Protein AF-A0A962VSL1-F1 (afdb_monomer_lite)

Secondary structure (DSSP, 8-state):
-----------------PPP--PPEEEEEE-STT--EEEE-TTGGGSEEEEEEE-SSS---BTTTEEEETTEEEE-TT-EEEEEEE----------------SSS--------------------TT---HHHHHHHHHHHHHHHHTSTTEEEEEEEEEEEEEE-SSEEEEEEEEEEEETTEEEEEEEEEEEETTS-EEEEEE-

Structure (mmCIF, N/CA/C/O backbone):
data_AF-A0A962VSL1-F1
#
_entry.id   AF-A0A962VSL1-F1
#
loop_
_atom_site.group_PDB
_atom_site.id
_atom_site.type_symbol
_atom_site.label_atom_id
_atom_site.label_alt_id
_atom_site.label_comp_id
_atom_site.label_asym_id
_atom_site.label_entity_id
_atom_site.label_seq_id
_atom_site.pdbx_PDB_ins_code
_atom_site.Cartn_x
_atom_site.Cartn_y
_atom_site.Cartn_z
_atom_site.occupancy
_atom_site.B_iso_or_equiv
_atom_site.auth_seq_id
_atom_site.auth_comp_id
_atom_site.auth_asym_id
_atom_site.auth_atom_id
_atom_site.pdbx_PDB_model_num
ATOM 1 N N . MET A 1 1 ? -6.284 -10.755 -87.380 1.00 44.75 1 MET A N 1
ATOM 2 C CA . MET A 1 1 ? -5.198 -9.835 -86.965 1.00 44.75 1 MET A CA 1
ATOM 3 C C . MET A 1 1 ? -5.729 -8.406 -86.901 1.00 44.75 1 MET A C 1
ATOM 5 O O . MET A 1 1 ? -6.100 -7.893 -87.948 1.00 44.75 1 MET A O 1
ATOM 9 N N . LYS A 1 2 ? -5.783 -7.796 -85.703 1.00 39.69 2 LYS A N 1
ATOM 10 C CA . LYS A 1 2 ? -5.487 -6.374 -85.395 1.00 39.69 2 LYS A CA 1
ATOM 11 C C . LYS A 1 2 ? -5.785 -6.108 -83.908 1.00 39.69 2 LYS A C 1
ATOM 13 O O . LYS A 1 2 ? -6.915 -6.221 -83.457 1.00 39.69 2 LYS A O 1
ATOM 18 N N . THR A 1 3 ? -4.720 -5.839 -83.167 1.00 47.50 3 THR A N 1
ATOM 19 C CA . THR A 1 3 ? -4.644 -5.452 -81.752 1.00 47.50 3 THR A CA 1
ATOM 20 C C . THR A 1 3 ? -5.024 -3.977 -81.557 1.00 47.50 3 THR A C 1
ATOM 22 O O . THR A 1 3 ? -4.814 -3.199 -82.489 1.00 47.50 3 THR A O 1
ATOM 25 N N . LYS A 1 4 ? -5.490 -3.577 -80.352 1.00 40.12 4 LYS A N 1
ATOM 26 C CA . LYS A 1 4 ? -4.884 -2.505 -79.514 1.00 40.12 4 LYS A CA 1
ATOM 27 C C . LYS A 1 4 ? -5.735 -2.052 -78.303 1.00 40.12 4 LYS A C 1
ATOM 29 O O . LYS A 1 4 ? -6.878 -1.644 -78.447 1.00 40.12 4 LYS A O 1
ATOM 34 N N . SER A 1 5 ? -5.031 -2.022 -77.169 1.00 41.59 5 SER A N 1
ATOM 35 C CA . SER A 1 5 ? -5.060 -1.038 -76.073 1.00 41.59 5 SER A CA 1
ATOM 36 C C . SER A 1 5 ? -6.127 -1.101 -74.971 1.00 41.59 5 SER A C 1
ATOM 38 O O . SER A 1 5 ? -7.240 -0.604 -75.081 1.00 41.59 5 SER A O 1
ATOM 40 N N . ILE A 1 6 ? -5.639 -1.627 -73.846 1.00 55.50 6 ILE A N 1
ATOM 41 C CA . ILE A 1 6 ? -6.061 -1.466 -72.452 1.00 55.50 6 ILE A CA 1
ATOM 42 C C . ILE A 1 6 ? -5.945 0.011 -72.039 1.00 55.50 6 ILE A C 1
ATOM 44 O O . ILE A 1 6 ? -4.894 0.606 -72.265 1.00 55.50 6 ILE A O 1
ATOM 48 N N . LEU A 1 7 ? -6.942 0.560 -71.339 1.00 44.53 7 LEU A N 1
ATOM 49 C CA . LEU A 1 7 ? -6.703 1.570 -70.302 1.00 44.53 7 LEU A CA 1
ATOM 50 C C . LEU A 1 7 ? -7.533 1.225 -69.068 1.00 44.53 7 LEU A C 1
ATOM 52 O O . LEU A 1 7 ? -8.755 1.347 -69.036 1.00 44.53 7 LEU A O 1
ATOM 56 N N . ALA A 1 8 ? -6.806 0.736 -68.072 1.00 54.47 8 ALA A N 1
ATOM 57 C CA . ALA A 1 8 ? -7.254 0.532 -66.717 1.00 54.47 8 ALA A CA 1
ATOM 58 C C . ALA A 1 8 ? -7.437 1.887 -66.027 1.00 54.47 8 ALA A C 1
ATOM 60 O O . ALA A 1 8 ? -6.530 2.709 -66.043 1.00 54.47 8 ALA A O 1
ATOM 61 N N . PHE A 1 9 ? -8.557 2.062 -65.337 1.00 52.31 9 PHE A N 1
ATOM 62 C CA . PHE A 1 9 ? -8.582 2.826 -64.095 1.00 52.31 9 PHE A CA 1
ATOM 63 C C . PHE A 1 9 ? -9.384 2.003 -63.098 1.00 52.31 9 PHE A C 1
ATOM 65 O O . PHE A 1 9 ? -10.542 2.280 -62.797 1.00 52.31 9 PHE A O 1
ATOM 72 N N . SER A 1 10 ? -8.758 0.925 -62.618 1.00 49.91 10 SER A N 1
ATOM 73 C CA . SER A 1 10 ? -9.125 0.359 -61.329 1.00 49.91 10 SER A CA 1
ATOM 74 C C . SER A 1 10 ? -8.969 1.490 -60.320 1.00 49.91 10 SER A C 1
ATOM 76 O O . SER A 1 10 ? -7.846 1.832 -59.940 1.00 49.91 10 SER A O 1
ATOM 78 N N . ALA A 1 11 ? -10.081 2.122 -59.953 1.00 57.53 11 ALA A N 1
ATOM 79 C CA . ALA A 1 11 ? -10.142 2.991 -58.798 1.00 57.53 11 ALA A CA 1
ATOM 80 C C . ALA A 1 11 ? -9.821 2.102 -57.597 1.00 57.53 11 ALA A C 1
ATOM 82 O O . ALA A 1 11 ? -10.688 1.434 -57.038 1.00 57.53 11 ALA A O 1
ATOM 83 N N . LEU A 1 12 ? -8.533 2.012 -57.267 1.00 54.75 12 LEU A N 1
ATOM 84 C CA . LEU A 1 12 ? -8.071 1.445 -56.020 1.00 54.75 12 LEU A CA 1
ATOM 85 C C . LEU A 1 12 ? -8.508 2.454 -54.963 1.00 54.75 12 LEU A C 1
ATOM 87 O O . LEU A 1 12 ? -7.780 3.386 -54.632 1.00 54.75 12 LEU A O 1
ATOM 91 N N . SER A 1 13 ? -9.765 2.340 -54.537 1.00 57.28 13 SER A N 1
ATOM 92 C CA . SER A 1 13 ? -10.293 3.065 -53.398 1.00 57.28 13 SER A CA 1
ATOM 93 C C . SER A 1 13 ? -9.407 2.693 -52.217 1.00 57.28 13 SER A C 1
ATOM 95 O O . SER A 1 13 ? -9.567 1.624 -51.631 1.00 57.28 13 SER A O 1
ATOM 97 N N . LEU A 1 14 ? -8.424 3.542 -51.900 1.00 55.53 14 LEU A N 1
ATOM 98 C CA . LEU A 1 14 ? -7.752 3.480 -50.615 1.00 55.53 14 LEU A CA 1
ATOM 99 C C . LEU A 1 14 ? -8.833 3.771 -49.584 1.00 55.53 14 LEU A C 1
ATOM 101 O O . LEU A 1 14 ? -9.202 4.919 -49.347 1.00 55.53 14 LEU A O 1
ATOM 105 N N . VAL A 1 15 ? -9.387 2.708 -49.014 1.00 53.75 15 VAL A N 1
ATOM 106 C CA . VAL A 1 15 ? -10.180 2.809 -47.804 1.00 53.75 15 VAL A CA 1
ATOM 107 C C . VAL A 1 15 ? -9.204 3.307 -46.745 1.00 53.75 15 VAL A C 1
ATOM 109 O O . VAL A 1 15 ? -8.368 2.546 -46.259 1.00 53.75 15 VAL A O 1
ATOM 112 N N . LEU A 1 16 ? -9.259 4.601 -46.421 1.00 56.53 16 LEU A N 1
ATOM 113 C CA . LEU A 1 16 ? -8.657 5.117 -45.198 1.00 56.53 16 LEU A CA 1
ATOM 114 C C . LEU A 1 16 ? -9.474 4.549 -44.037 1.00 56.53 16 LEU A C 1
ATOM 116 O O . LEU A 1 16 ? -10.375 5.198 -43.512 1.00 56.53 16 LEU A O 1
ATOM 120 N N . THR A 1 17 ? -9.193 3.305 -43.654 1.00 49.66 17 THR A N 1
ATOM 121 C CA . THR A 1 17 ? -9.617 2.797 -42.356 1.00 49.66 17 THR A CA 1
ATOM 122 C C . THR A 1 17 ? -8.803 3.561 -41.323 1.00 49.66 17 THR A C 1
ATOM 124 O O . THR A 1 17 ? -7.639 3.240 -41.075 1.00 49.66 17 THR A O 1
ATOM 127 N N . SER A 1 18 ? -9.382 4.622 -40.768 1.00 48.62 18 SER A N 1
ATOM 128 C CA . SER A 1 18 ? -8.863 5.228 -39.551 1.00 48.62 18 SER A CA 1
ATOM 129 C C . SER A 1 18 ? -8.729 4.121 -38.498 1.00 48.62 18 SER A C 1
ATOM 131 O O . SER A 1 18 ? -9.671 3.341 -38.315 1.00 48.62 18 SER A O 1
ATOM 133 N N . PRO A 1 19 ? -7.572 3.987 -37.822 1.00 50.53 19 PRO A N 1
ATOM 134 C CA . PRO A 1 19 ? -7.495 3.088 -36.685 1.00 50.53 19 PRO A CA 1
ATOM 135 C C . PRO A 1 19 ? -8.519 3.566 -35.648 1.00 50.53 19 PRO A C 1
ATOM 137 O O . PRO A 1 19 ? -8.659 4.781 -35.457 1.00 50.53 19 PRO A O 1
ATOM 140 N N . PRO A 1 20 ? -9.255 2.660 -34.981 1.00 52.25 20 PRO A N 1
ATOM 141 C CA . PRO A 1 20 ? -10.066 3.069 -33.852 1.00 52.25 20 PRO A CA 1
ATOM 142 C C . PRO A 1 20 ? -9.131 3.732 -32.843 1.00 52.25 20 PRO A C 1
ATOM 144 O O . PRO A 1 20 ? -8.185 3.112 -32.355 1.00 52.25 20 PRO A O 1
ATOM 147 N N . VAL A 1 21 ? -9.373 5.008 -32.548 1.00 51.28 21 VAL A N 1
ATOM 148 C CA . VAL A 1 21 ? -8.773 5.647 -31.381 1.00 51.28 21 VAL A CA 1
ATOM 149 C C . VAL A 1 2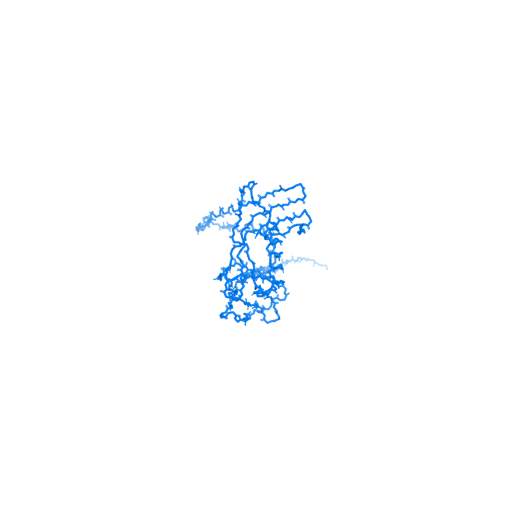1 ? -9.403 4.948 -30.186 1.00 51.28 21 VAL A C 1
ATOM 151 O O . VAL A 1 21 ? -10.528 5.256 -29.793 1.00 51.28 21 VAL A O 1
ATOM 154 N N . VAL A 1 22 ? -8.718 3.936 -29.654 1.00 52.34 22 VAL A N 1
ATOM 155 C CA . VAL A 1 22 ? -9.106 3.299 -28.397 1.00 52.34 22 VAL A CA 1
ATOM 156 C C . VAL A 1 22 ? -8.800 4.318 -27.308 1.00 52.34 22 VAL A C 1
ATOM 158 O O . VAL A 1 22 ? -7.698 4.379 -26.771 1.00 52.34 22 VAL A O 1
ATOM 161 N N . ALA A 1 23 ? -9.758 5.202 -27.045 1.00 57.12 23 ALA A N 1
ATOM 162 C CA . ALA A 1 23 ? -9.680 6.107 -25.915 1.00 57.12 23 ALA A CA 1
ATOM 163 C C . ALA A 1 23 ? -9.637 5.255 -24.640 1.00 57.12 23 ALA A C 1
ATOM 165 O O . ALA A 1 23 ? -10.541 4.447 -24.408 1.00 57.12 23 ALA A O 1
ATOM 166 N N . ALA A 1 24 ? -8.589 5.418 -23.829 1.00 61.03 24 ALA A N 1
ATOM 167 C CA . ALA A 1 24 ? -8.532 4.813 -22.505 1.00 61.03 24 ALA A CA 1
ATOM 168 C C . ALA A 1 24 ? -9.795 5.217 -21.727 1.00 61.03 24 ALA A C 1
ATOM 170 O O . ALA A 1 24 ? -10.125 6.402 -21.614 1.00 61.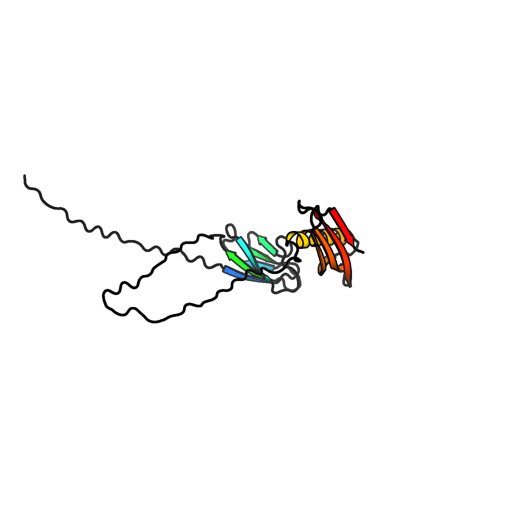03 24 ALA A O 1
ATOM 171 N N . ARG A 1 25 ? -10.551 4.227 -21.245 1.00 77.81 25 ARG A N 1
ATOM 172 C CA . ARG A 1 25 ? -11.831 4.458 -20.567 1.00 77.81 25 ARG A CA 1
ATOM 173 C C . ARG A 1 25 ? -11.574 4.619 -19.077 1.00 77.81 25 ARG A C 1
ATOM 175 O O . ARG A 1 25 ? -11.059 3.704 -18.445 1.00 77.81 25 ARG A O 1
ATOM 182 N N . THR A 1 26 ? -11.973 5.751 -18.505 1.00 85.19 26 THR A N 1
ATOM 183 C CA . THR A 1 26 ? -11.915 5.968 -17.052 1.00 85.19 26 THR A CA 1
ATOM 184 C C . THR A 1 26 ? -13.270 5.667 -16.413 1.00 85.19 26 THR A C 1
ATOM 186 O O . THR A 1 26 ? -14.303 6.102 -16.917 1.00 85.19 26 THR A O 1
ATOM 189 N N . VAL A 1 27 ? -13.273 4.933 -15.300 1.00 89.38 27 VAL A N 1
ATOM 190 C CA . VAL A 1 27 ? -14.461 4.568 -14.517 1.00 89.38 27 VAL A CA 1
ATOM 191 C C . VAL A 1 27 ? -14.224 4.913 -13.053 1.00 89.38 27 VAL A C 1
ATOM 193 O O . VAL A 1 27 ? -13.266 4.438 -12.452 1.00 89.38 27 VAL A O 1
ATOM 196 N N . THR A 1 28 ? -15.113 5.699 -12.454 1.00 91.56 28 THR A N 1
ATOM 197 C CA . THR A 1 28 ? -15.095 5.957 -11.009 1.00 91.56 28 THR A CA 1
ATOM 198 C C . THR A 1 28 ? -15.866 4.863 -10.284 1.00 91.56 28 THR A C 1
ATOM 200 O O . THR A 1 28 ? -17.010 4.583 -10.637 1.00 91.56 28 THR A O 1
ATOM 203 N N . CYS A 1 29 ? -15.250 4.244 -9.276 1.00 93.38 29 CYS A N 1
ATOM 204 C CA . CYS A 1 29 ? -15.900 3.225 -8.460 1.00 93.38 29 CYS A CA 1
ATOM 205 C C . CYS A 1 29 ? -15.627 3.426 -6.972 1.00 93.38 29 CYS A C 1
ATOM 207 O O . CYS A 1 29 ? -14.493 3.682 -6.557 1.00 93.38 29 CYS A O 1
ATOM 209 N N . GLU A 1 30 ? -16.682 3.302 -6.164 1.00 91.69 30 GLU A N 1
ATOM 210 C CA . GLU A 1 30 ? -16.663 3.712 -4.763 1.00 91.69 30 GLU A CA 1
ATOM 211 C C . GLU A 1 30 ? -17.296 2.677 -3.830 1.00 91.69 30 GLU A C 1
ATOM 213 O O . GLU A 1 30 ? -18.429 2.242 -4.032 1.00 91.69 30 GLU A O 1
ATOM 218 N N . SER A 1 31 ? -16.564 2.313 -2.775 1.00 89.94 31 SER A N 1
ATOM 219 C CA . SER A 1 31 ? -17.082 1.585 -1.616 1.00 89.94 31 SER A CA 1
ATOM 220 C C . SER A 1 31 ? -17.602 2.598 -0.592 1.00 89.94 31 SER A C 1
ATOM 222 O O . SER A 1 31 ? -16.832 3.310 0.067 1.00 89.94 31 SER A O 1
ATOM 224 N N . ILE A 1 32 ? -18.929 2.692 -0.480 1.00 78.69 32 ILE A N 1
ATOM 225 C CA . ILE A 1 32 ? -19.632 3.546 0.487 1.00 78.69 32 ILE A CA 1
ATOM 226 C C . ILE A 1 32 ? -19.923 2.711 1.739 1.00 78.69 32 ILE A C 1
ATOM 228 O O . ILE A 1 32 ? -20.241 1.532 1.643 1.00 78.69 32 ILE A O 1
ATOM 232 N N . GLY A 1 33 ? -19.745 3.282 2.935 1.00 72.44 33 GLY A N 1
ATOM 233 C CA . GLY A 1 33 ? -20.021 2.570 4.194 1.00 72.44 33 GLY A CA 1
ATOM 234 C C . GLY A 1 33 ? -19.117 1.359 4.484 1.00 72.44 33 GLY A C 1
ATOM 235 O O . GLY A 1 33 ? -19.416 0.589 5.389 1.00 72.44 33 GLY A O 1
ATOM 236 N N . ASN A 1 34 ? -17.997 1.205 3.761 1.00 75.88 34 ASN A N 1
ATOM 237 C CA . ASN A 1 34 ? -17.157 -0.005 3.719 1.00 75.88 34 ASN A CA 1
ATOM 238 C C . ASN A 1 34 ? -17.841 -1.242 3.122 1.00 75.88 34 ASN A C 1
ATOM 240 O O . ASN A 1 34 ? -17.349 -2.353 3.313 1.00 75.88 34 ASN A O 1
ATOM 244 N N . GLU A 1 35 ? -18.942 -1.068 2.397 1.00 74.88 35 GLU A N 1
ATOM 245 C CA . GLU A 1 35 ? -19.606 -2.164 1.707 1.00 74.88 35 GLU A CA 1
ATOM 246 C C . GLU A 1 35 ? -18.937 -2.439 0.356 1.00 74.88 35 GLU A C 1
ATOM 248 O O . GLU A 1 35 ? -18.446 -1.521 -0.318 1.00 74.88 35 GLU A O 1
ATOM 253 N N . ARG A 1 36 ? -18.893 -3.714 -0.042 1.00 85.81 36 ARG A N 1
ATOM 254 C CA . ARG A 1 36 ? -18.385 -4.102 -1.356 1.00 85.81 36 ARG A CA 1
ATOM 255 C C . ARG A 1 36 ? -19.347 -3.608 -2.432 1.00 85.81 36 ARG A C 1
ATOM 257 O O . ARG A 1 36 ? -20.507 -4.004 -2.456 1.00 85.81 36 ARG A O 1
ATOM 264 N N . ASN A 1 37 ? -18.824 -2.834 -3.372 1.00 91.12 37 ASN A N 1
ATOM 265 C CA . ASN A 1 37 ? -19.549 -2.351 -4.539 1.00 91.12 37 ASN A CA 1
ATOM 266 C C . ASN A 1 37 ? -18.917 -2.904 -5.825 1.00 91.12 37 ASN A C 1
ATOM 268 O O . ASN A 1 37 ? -17.722 -3.206 -5.857 1.00 91.12 37 ASN A O 1
ATOM 272 N N . VAL A 1 38 ? -19.713 -3.055 -6.883 1.00 92.06 38 VAL A N 1
ATOM 273 C CA . VAL A 1 38 ? -19.253 -3.533 -8.193 1.00 92.06 38 VAL A CA 1
ATOM 274 C C . VAL A 1 38 ? -19.724 -2.571 -9.273 1.00 92.06 38 VAL A C 1
ATOM 276 O O . VAL A 1 38 ? -20.914 -2.480 -9.562 1.00 92.06 38 VAL A O 1
ATOM 279 N N . CYS A 1 39 ? -18.775 -1.889 -9.905 1.00 91.94 39 CYS A N 1
ATOM 280 C CA . CYS A 1 39 ? -19.028 -1.030 -11.047 1.00 91.94 39 CYS A CA 1
ATOM 281 C C . CYS A 1 39 ? -18.944 -1.858 -12.319 1.00 91.94 39 CYS A C 1
ATOM 283 O O . CYS A 1 39 ? -17.894 -2.412 -12.663 1.00 91.94 39 CYS A O 1
ATOM 285 N N . ARG A 1 40 ? -20.086 -1.972 -12.997 1.00 87.81 40 ARG A N 1
ATOM 286 C CA . ARG A 1 40 ? -20.215 -2.800 -14.187 1.00 87.81 40 ARG A CA 1
ATOM 287 C C . ARG A 1 40 ? -19.418 -2.188 -15.332 1.00 87.81 40 ARG A C 1
ATOM 289 O O . ARG A 1 40 ? -19.613 -1.027 -15.680 1.00 87.81 40 ARG A O 1
ATOM 296 N N . VAL A 1 41 ? -18.525 -2.985 -15.903 1.00 84.19 41 VAL A N 1
ATOM 297 C CA . VAL A 1 41 ? -17.710 -2.599 -17.052 1.00 84.19 41 VAL A CA 1
ATOM 298 C C . VAL A 1 41 ? -17.655 -3.787 -17.995 1.00 84.19 41 VAL A C 1
ATOM 300 O O . VAL A 1 41 ? -17.162 -4.858 -17.636 1.00 84.19 41 VAL A O 1
ATOM 303 N N . ASP A 1 42 ? -18.173 -3.593 -19.199 1.00 79.12 42 ASP A N 1
ATOM 304 C CA . ASP A 1 42 ? -18.182 -4.633 -20.216 1.00 79.12 42 ASP A CA 1
ATOM 305 C C . ASP A 1 42 ? -16.791 -4.780 -20.853 1.00 79.12 42 ASP A C 1
ATOM 307 O O . ASP A 1 42 ? -16.022 -3.822 -20.953 1.00 79.12 42 ASP A O 1
ATOM 311 N N . HIS A 1 43 ? -16.473 -5.993 -21.309 1.00 72.56 43 HIS A N 1
ATOM 312 C CA . HIS A 1 43 ? -15.245 -6.310 -22.054 1.00 72.56 43 HIS A CA 1
ATOM 313 C C . HIS A 1 43 ? -13.916 -6.130 -21.288 1.00 72.56 43 HIS A C 1
ATOM 315 O O . HIS A 1 43 ? -12.885 -5.875 -21.901 1.00 72.56 43 HIS A O 1
ATOM 321 N N . LEU A 1 44 ? -13.889 -6.313 -19.963 1.00 75.44 44 LEU A N 1
ATOM 322 C CA . LEU A 1 44 ? -12.645 -6.222 -19.175 1.00 75.44 44 LEU A CA 1
ATOM 323 C C . LEU A 1 44 ? -11.684 -7.416 -19.292 1.00 75.44 44 LEU A C 1
ATOM 325 O O . LEU A 1 44 ? -10.563 -7.322 -18.809 1.00 75.44 44 LEU A O 1
ATOM 329 N N . ARG A 1 45 ? -12.094 -8.543 -19.891 1.00 65.69 45 ARG A N 1
ATOM 330 C CA . ARG A 1 45 ? -11.284 -9.781 -19.903 1.00 65.69 45 ARG A CA 1
ATOM 331 C C . ARG A 1 45 ? -9.892 -9.609 -20.511 1.00 65.69 45 ARG A C 1
ATOM 333 O O . ARG A 1 45 ? -8.970 -10.266 -20.039 1.00 65.69 45 ARG A O 1
ATOM 340 N N . ASP A 1 46 ? -9.769 -8.732 -21.500 1.00 71.88 46 ASP A N 1
ATOM 341 C CA . ASP A 1 46 ? -8.542 -8.546 -22.281 1.00 71.88 46 ASP A CA 1
ATOM 342 C C . ASP A 1 46 ? -7.891 -7.174 -22.037 1.00 71.88 46 ASP A C 1
ATOM 344 O O . ASP A 1 46 ? -6.864 -6.859 -22.631 1.00 71.88 46 ASP A O 1
ATOM 348 N N . GLN A 1 47 ? -8.475 -6.357 -21.154 1.00 77.44 47 GLN A N 1
ATOM 349 C CA . GLN A 1 47 ? -8.028 -4.992 -20.883 1.00 77.44 47 GLN A CA 1
ATOM 350 C C . GLN A 1 47 ? -7.336 -4.913 -19.526 1.00 77.44 47 GLN A C 1
ATOM 352 O O . GLN A 1 47 ? -7.770 -5.524 -18.546 1.00 77.44 47 GLN A O 1
ATOM 357 N N . LYS A 1 48 ? -6.275 -4.109 -19.441 1.00 82.25 48 LYS A N 1
ATOM 358 C CA . LYS A 1 48 ? -5.646 -3.809 -18.159 1.00 82.25 48 LYS A CA 1
ATOM 359 C C . LYS A 1 48 ? -6.420 -2.709 -17.459 1.00 82.25 48 LYS A C 1
ATOM 361 O O . LYS A 1 48 ? -6.794 -1.706 -18.063 1.00 82.25 48 LYS A O 1
ATOM 366 N N . VAL A 1 49 ? -6.637 -2.910 -16.165 1.00 88.56 49 VAL A N 1
ATOM 367 C CA . VAL A 1 49 ? -7.263 -1.927 -15.285 1.00 88.56 49 VAL A CA 1
ATOM 368 C C . VAL A 1 49 ? -6.230 -1.487 -14.269 1.00 88.56 49 VAL A C 1
ATOM 370 O O . VAL A 1 49 ? -5.620 -2.320 -13.604 1.00 88.56 49 VAL A O 1
ATOM 373 N N . ARG A 1 50 ? -6.040 -0.179 -14.130 1.00 88.94 50 ARG A N 1
ATOM 374 C CA . ARG A 1 50 ? -5.168 0.396 -13.104 1.00 88.94 50 ARG A CA 1
ATOM 375 C C . ARG A 1 50 ? -5.856 1.542 -12.394 1.00 88.94 50 ARG A C 1
ATOM 377 O O . ARG A 1 50 ? -6.694 2.232 -12.967 1.00 88.94 50 ARG A 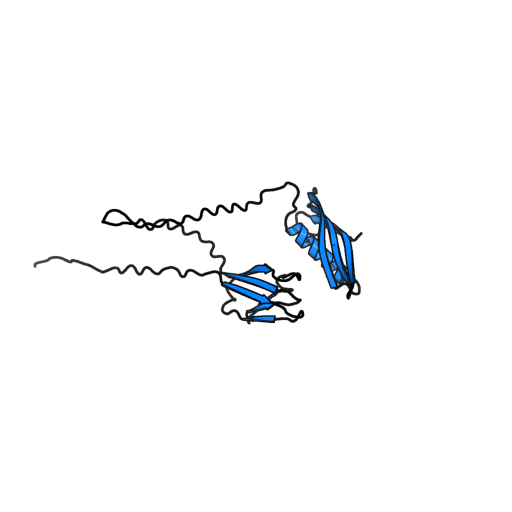O 1
ATOM 384 N N . VAL A 1 51 ? -5.477 1.772 -11.144 1.00 89.81 51 VAL A N 1
ATOM 385 C CA . VAL A 1 51 ? -5.910 2.968 -10.420 1.00 89.81 51 VAL A CA 1
ATOM 386 C C . VAL A 1 51 ? -5.259 4.182 -11.078 1.00 89.81 51 VAL A C 1
ATOM 388 O O . VAL A 1 51 ? -4.036 4.278 -11.139 1.00 89.81 51 VAL A O 1
ATOM 391 N N . ARG A 1 52 ? -6.084 5.099 -11.581 1.00 88.94 52 ARG A N 1
ATOM 392 C CA . ARG A 1 52 ? -5.661 6.395 -12.120 1.00 88.94 52 ARG A CA 1
ATOM 393 C C . ARG A 1 52 ? -5.545 7.431 -11.012 1.00 88.94 52 ARG A C 1
ATOM 395 O O . ARG A 1 52 ? -4.566 8.165 -10.951 1.00 88.94 52 ARG A O 1
ATOM 402 N N . ARG A 1 53 ? -6.550 7.488 -10.135 1.00 86.38 53 ARG A N 1
ATOM 403 C CA . ARG A 1 53 ? -6.608 8.444 -9.026 1.00 86.38 53 ARG A CA 1
ATOM 404 C C . ARG A 1 53 ? -7.371 7.854 -7.852 1.00 86.38 53 ARG A C 1
ATOM 406 O O . ARG A 1 53 ? -8.504 7.422 -8.010 1.00 86.38 53 ARG A O 1
ATOM 413 N N . THR A 1 54 ? -6.791 7.900 -6.661 1.00 90.38 54 THR A N 1
ATOM 414 C CA . THR A 1 54 ? -7.502 7.542 -5.428 1.00 90.38 54 THR A CA 1
ATOM 415 C C . THR A 1 54 ? -8.327 8.736 -4.935 1.00 90.38 54 THR A C 1
ATOM 417 O O . THR A 1 54 ? -7.827 9.857 -4.875 1.00 90.38 54 THR A O 1
ATOM 420 N N . LEU A 1 55 ? -9.591 8.491 -4.588 1.00 88.25 55 LEU A N 1
ATOM 421 C CA . LEU A 1 55 ? -10.564 9.467 -4.075 1.00 88.25 55 LEU A CA 1
ATOM 422 C C . LEU A 1 55 ? -10.868 9.269 -2.576 1.00 88.25 55 LEU A C 1
ATOM 424 O O . LEU A 1 55 ? -11.460 10.133 -1.931 1.00 88.25 55 LEU A O 1
ATOM 428 N N . SER A 1 56 ? -10.485 8.127 -1.997 1.00 85.50 56 SER A N 1
ATOM 429 C CA . SER A 1 56 ? -10.616 7.830 -0.566 1.00 85.50 56 SER A CA 1
ATOM 430 C C . SER A 1 56 ? -9.307 7.999 0.202 1.00 85.50 56 SER A C 1
ATOM 432 O O . SER A 1 56 ? -8.224 7.782 -0.326 1.00 85.50 56 SER A O 1
ATOM 434 N N . HIS A 1 57 ? -9.421 8.257 1.506 1.00 78.94 57 HIS A N 1
ATOM 435 C CA . HIS A 1 57 ? -8.306 8.085 2.445 1.00 78.94 57 HIS A CA 1
ATOM 436 C C . HIS A 1 57 ? -7.953 6.601 2.651 1.00 78.94 57 HIS A C 1
ATOM 438 O O . HIS A 1 57 ? -6.809 6.265 2.943 1.00 78.94 57 HIS A O 1
ATOM 444 N N . SER A 1 58 ? -8.929 5.698 2.494 1.00 80.62 58 SER A N 1
ATOM 445 C CA . SER A 1 58 ? -8.684 4.254 2.520 1.00 80.62 58 SER A CA 1
ATOM 446 C C . SER A 1 58 ? -7.895 3.820 1.279 1.00 80.62 58 SER A C 1
ATOM 448 O O . SER A 1 58 ? -8.220 4.261 0.173 1.00 80.62 58 SER A O 1
ATOM 450 N N . PRO A 1 59 ? -6.897 2.932 1.422 1.00 81.62 59 PRO A N 1
ATOM 451 C CA . PRO A 1 59 ? -6.047 2.525 0.312 1.00 81.62 59 PRO A CA 1
ATOM 452 C C . PRO A 1 59 ? -6.797 1.623 -0.673 1.00 81.62 59 PRO A C 1
ATOM 454 O O . PRO A 1 59 ? -7.520 0.707 -0.273 1.00 81.62 59 PRO A O 1
ATOM 457 N N . CYS A 1 60 ? -6.557 1.834 -1.966 1.00 89.38 60 CYS A N 1
ATOM 458 C CA . CYS A 1 60 ? -7.039 0.989 -3.056 1.00 89.38 60 CYS A CA 1
ATOM 459 C C . CYS A 1 60 ? -5.935 0.017 -3.498 1.00 89.38 60 CYS A C 1
ATOM 461 O O . CYS A 1 60 ? -5.080 0.343 -4.314 1.00 89.38 60 CYS A O 1
ATOM 463 N N . ILE A 1 61 ? -5.961 -1.197 -2.948 1.00 89.75 61 ILE A N 1
ATOM 464 C CA . ILE A 1 61 ? -4.986 -2.261 -3.182 1.00 89.75 61 ILE A CA 1
ATOM 465 C C . ILE A 1 61 ? -5.649 -3.368 -4.000 1.00 89.75 61 ILE A C 1
ATOM 467 O O . ILE A 1 61 ? -6.653 -3.942 -3.566 1.00 89.75 61 ILE A O 1
ATOM 471 N N . GLU A 1 62 ? -5.050 -3.693 -5.142 1.00 90.19 62 GLU A N 1
ATOM 472 C CA . GLU A 1 62 ? -5.531 -4.744 -6.037 1.00 90.19 62 GLU A CA 1
ATOM 473 C C . GLU A 1 62 ? -5.567 -6.107 -5.327 1.00 90.19 62 GLU A C 1
ATOM 475 O O . GLU A 1 62 ? -4.708 -6.429 -4.500 1.00 90.19 62 GLU A O 1
ATOM 480 N N . GLY A 1 63 ? -6.616 -6.888 -5.585 1.00 87.62 63 GLY A N 1
ATOM 481 C CA . GLY A 1 63 ? -6.892 -8.161 -4.918 1.00 87.62 63 GLY A CA 1
ATOM 482 C C . GLY A 1 63 ? -7.330 -8.019 -3.456 1.00 87.62 63 GLY A C 1
ATOM 483 O O . GLY A 1 63 ? -7.683 -9.012 -2.820 1.00 87.62 63 GLY A O 1
ATOM 484 N N . ARG A 1 64 ? -7.335 -6.799 -2.901 1.00 84.94 64 ARG A N 1
ATOM 485 C CA . ARG A 1 64 ? -7.779 -6.527 -1.532 1.00 84.94 64 ARG A CA 1
ATOM 486 C C . ARG A 1 64 ? -8.974 -5.586 -1.493 1.00 84.94 64 ARG A C 1
ATOM 488 O O . ARG A 1 64 ? -10.089 -6.033 -1.241 1.00 84.94 64 ARG A O 1
ATOM 495 N N . SER A 1 65 ? -8.754 -4.296 -1.652 1.00 88.94 65 SER A N 1
ATOM 496 C CA . SER A 1 65 ? -9.824 -3.299 -1.597 1.00 88.94 65 SER A CA 1
ATOM 497 C C . SER A 1 65 ? -10.347 -2.932 -2.980 1.00 88.94 65 SER A C 1
ATOM 499 O O . SER A 1 65 ? -11.332 -2.212 -3.071 1.00 88.94 65 SER A O 1
ATOM 501 N N . TRP A 1 66 ? -9.753 -3.466 -4.046 1.00 96.12 66 TRP A N 1
ATOM 502 C CA . TRP A 1 66 ? -10.383 -3.511 -5.359 1.00 96.12 66 TRP A CA 1
ATOM 503 C C . TRP A 1 66 ? -9.867 -4.682 -6.195 1.00 96.12 66 TRP A C 1
ATOM 505 O O . TRP A 1 66 ? -8.868 -5.315 -5.847 1.00 96.12 66 TRP A O 1
ATOM 515 N N . GLY A 1 67 ? -10.529 -4.956 -7.311 1.00 92.19 67 GLY A N 1
ATOM 516 C CA . GLY A 1 67 ? -10.052 -5.870 -8.341 1.00 92.19 67 GLY A CA 1
ATOM 517 C C . GLY A 1 67 ? -11.022 -5.945 -9.511 1.00 92.19 67 GLY A C 1
ATOM 518 O O . GLY A 1 67 ? -12.010 -5.215 -9.564 1.00 92.19 67 GLY A O 1
ATOM 519 N N . VAL A 1 68 ? -10.748 -6.858 -10.437 1.00 91.88 68 VAL A N 1
ATOM 520 C CA . VAL A 1 68 ? -11.610 -7.126 -11.592 1.00 91.88 68 VAL A CA 1
ATOM 521 C C . VAL A 1 68 ? -12.202 -8.526 -11.465 1.00 91.88 68 VAL A C 1
ATOM 523 O O . VAL A 1 68 ? -11.491 -9.484 -11.163 1.00 91.88 68 VAL A O 1
ATOM 526 N N . ASP A 1 69 ? -13.511 -8.654 -11.671 1.00 87.38 69 ASP A N 1
ATOM 527 C CA . ASP A 1 69 ? -14.201 -9.937 -11.803 1.00 87.38 69 ASP A CA 1
ATOM 528 C C . ASP A 1 69 ? -15.031 -9.981 -13.101 1.00 87.38 69 ASP A C 1
ATOM 530 O O . ASP A 1 69 ? -14.970 -9.086 -13.942 1.00 87.38 69 ASP A O 1
ATOM 534 N N . ARG A 1 70 ? -15.823 -11.045 -13.293 1.00 82.88 70 ARG A N 1
ATOM 535 C CA . ARG A 1 70 ? -16.659 -11.206 -14.499 1.00 82.88 70 ARG A CA 1
ATOM 536 C C . ARG A 1 70 ? -17.749 -10.136 -14.649 1.00 82.88 70 ARG A C 1
ATOM 538 O O . ARG A 1 70 ? -18.338 -10.039 -15.719 1.00 82.88 70 ARG A O 1
ATOM 545 N N . ARG A 1 71 ? -18.080 -9.415 -13.578 1.00 83.62 71 ARG A N 1
ATOM 546 C CA . ARG A 1 71 ? -19.133 -8.395 -13.530 1.00 83.62 71 ARG A CA 1
ATOM 547 C C . ARG A 1 71 ? -18.566 -6.990 -13.710 1.00 83.62 71 ARG A C 1
ATOM 549 O O . ARG A 1 71 ? -19.326 -6.107 -14.092 1.00 83.62 71 ARG A O 1
ATOM 556 N N . GLY A 1 72 ? -17.279 -6.775 -13.451 1.00 90.81 72 GLY A N 1
ATOM 557 C CA . GLY A 1 72 ? -16.629 -5.482 -13.635 1.00 90.81 72 GLY A CA 1
ATOM 558 C C . GLY A 1 72 ? -15.538 -5.221 -12.603 1.00 90.81 72 GLY A C 1
ATOM 559 O O . GLY A 1 72 ? -14.887 -6.144 -12.111 1.00 90.81 72 GLY A O 1
ATOM 560 N N . ILE A 1 73 ? -15.356 -3.947 -12.265 1.00 93.06 73 ILE A N 1
ATOM 561 C CA . ILE A 1 73 ? -14.432 -3.514 -11.215 1.00 93.06 73 ILE A CA 1
ATOM 562 C C . ILE A 1 73 ? -15.178 -3.585 -9.891 1.00 93.06 73 ILE A C 1
ATOM 564 O O . ILE A 1 73 ? -16.192 -2.915 -9.711 1.00 93.06 73 ILE A O 1
ATOM 568 N N . TRP A 1 74 ? -14.685 -4.382 -8.953 1.00 94.62 74 TRP A N 1
ATOM 569 C CA . TRP A 1 74 ? -15.198 -4.385 -7.591 1.00 94.62 74 TRP A CA 1
ATOM 570 C C . TRP A 1 74 ? -14.292 -3.549 -6.694 1.00 94.62 74 TRP A C 1
ATOM 572 O O . TRP A 1 74 ? -13.072 -3.582 -6.832 1.00 94.62 74 TRP A O 1
ATOM 582 N N . VAL A 1 75 ? -14.891 -2.819 -5.759 1.00 94.44 75 VAL A N 1
ATOM 583 C CA . VAL A 1 75 ? -14.217 -2.043 -4.713 1.00 94.44 75 VAL A CA 1
ATOM 584 C C . VAL A 1 75 ? -14.808 -2.409 -3.362 1.00 94.44 75 VAL A C 1
ATOM 586 O O . VAL A 1 75 ? -15.976 -2.772 -3.252 1.00 94.44 75 VAL A O 1
ATOM 589 N N . ASP A 1 76 ? -13.994 -2.368 -2.323 1.00 88.56 76 ASP A N 1
ATOM 590 C CA . ASP A 1 76 ? -14.335 -2.861 -0.995 1.00 88.56 76 ASP A CA 1
ATOM 591 C C . A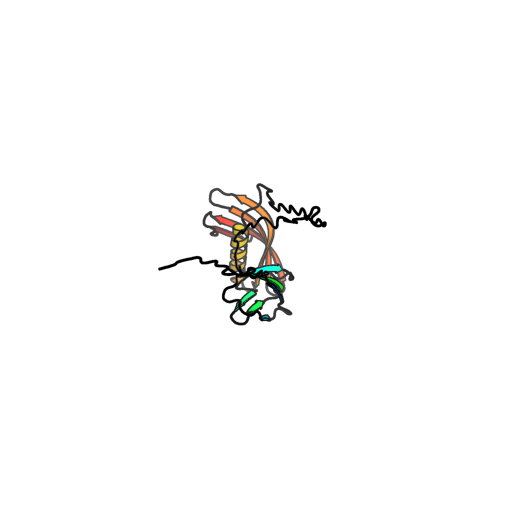SP A 1 76 ? -13.528 -2.100 0.067 1.00 88.56 76 ASP A C 1
ATOM 593 O O . ASP A 1 76 ? -12.538 -1.430 -0.244 1.00 88.56 76 ASP A O 1
ATOM 597 N N . ARG A 1 77 ? -13.918 -2.212 1.340 1.00 87.31 77 ARG A N 1
ATOM 598 C CA . ARG A 1 77 ? -13.176 -1.653 2.486 1.00 87.31 77 ARG A CA 1
ATOM 599 C C . ARG A 1 77 ? -12.930 -0.139 2.392 1.00 87.31 77 ARG A C 1
ATOM 601 O O . ARG A 1 77 ? -11.886 0.363 2.815 1.00 87.31 77 ARG A O 1
ATOM 608 N N . GLY A 1 78 ? -13.885 0.588 1.814 1.00 88.88 78 GLY A N 1
ATOM 609 C CA . GLY A 1 78 ? -13.840 2.045 1.708 1.00 88.88 78 GLY A CA 1
ATOM 610 C C . GLY A 1 78 ? -12.938 2.578 0.595 1.00 88.88 78 GLY A C 1
ATOM 611 O O . GLY A 1 78 ? -12.735 3.790 0.539 1.00 88.88 78 GLY A O 1
ATOM 612 N N . CYS A 1 79 ? -12.397 1.717 -0.277 1.00 94.88 79 CYS A N 1
ATOM 613 C CA . CYS A 1 79 ? -11.688 2.163 -1.475 1.00 94.88 79 CYS A CA 1
ATOM 614 C C . CYS A 1 79 ? -12.637 2.923 -2.412 1.00 94.88 79 CYS A C 1
ATOM 616 O O . CYS A 1 79 ? -13.701 2.425 -2.788 1.00 94.88 79 CYS A O 1
ATOM 618 N N . ARG A 1 80 ? -12.233 4.137 -2.783 1.00 93.00 80 ARG A N 1
ATOM 619 C CA . ARG A 1 80 ? -12.866 4.984 -3.792 1.00 93.00 80 ARG A CA 1
ATOM 620 C C . ARG A 1 80 ? -11.782 5.466 -4.735 1.00 93.00 80 ARG A C 1
ATOM 622 O O . ARG A 1 80 ? -10.802 6.053 -4.275 1.00 93.00 80 ARG A O 1
ATOM 629 N N . ALA A 1 81 ? -11.927 5.198 -6.024 1.00 94.44 81 ALA A N 1
ATOM 630 C CA . ALA A 1 81 ? -10.920 5.554 -7.012 1.00 94.44 81 ALA A CA 1
ATOM 631 C C . ALA A 1 81 ? -11.508 5.707 -8.417 1.00 94.44 81 ALA A C 1
ATOM 633 O O . ALA A 1 81 ? -12.540 5.130 -8.757 1.00 94.44 81 ALA A O 1
ATOM 634 N N . GLU A 1 82 ? -10.796 6.468 -9.238 1.00 92.12 82 GLU A N 1
ATOM 635 C CA . GLU A 1 82 ? -10.883 6.426 -10.689 1.00 92.12 82 GLU A CA 1
ATOM 636 C C . GLU A 1 82 ? -9.969 5.315 -11.206 1.00 92.12 82 GLU A C 1
ATOM 638 O O . GLU A 1 82 ? -8.775 5.268 -10.888 1.00 92.12 82 GLU A O 1
ATOM 643 N N . PHE A 1 83 ? -10.528 4.440 -12.027 1.00 92.44 83 PHE A N 1
ATOM 644 C CA . PHE A 1 83 ? -9.850 3.335 -12.680 1.00 92.44 83 PHE A CA 1
ATOM 645 C C . PHE A 1 83 ? -9.725 3.628 -14.162 1.00 92.44 83 PHE A C 1
ATOM 647 O O . PHE A 1 83 ? -10.707 3.981 -14.804 1.00 92.44 83 PHE A O 1
ATOM 654 N N . GLU A 1 84 ? -8.533 3.462 -14.707 1.00 89.75 84 GLU A N 1
ATOM 655 C CA . GLU A 1 84 ? -8.286 3.560 -16.137 1.00 89.75 84 GLU A CA 1
ATOM 656 C C . GLU A 1 84 ? -8.210 2.163 -16.741 1.00 89.75 84 GLU A C 1
ATOM 658 O O . GLU A 1 84 ? -7.522 1.286 -16.214 1.00 89.75 84 GLU A O 1
ATOM 663 N N . ILE A 1 85 ? -8.949 1.979 -17.830 1.00 87.94 85 ILE A N 1
ATOM 664 C CA . ILE A 1 85 ? -9.106 0.736 -18.571 1.00 87.94 85 ILE A CA 1
ATOM 665 C C . ILE A 1 85 ? -8.516 0.960 -19.961 1.00 87.94 85 ILE A C 1
ATOM 667 O O . ILE A 1 85 ? -8.977 1.836 -20.701 1.00 87.94 85 ILE A O 1
ATOM 671 N N . GLY A 1 86 ? -7.513 0.169 -20.322 1.00 78.94 86 GLY A N 1
ATOM 672 C CA . GLY A 1 86 ? -6.889 0.248 -21.635 1.00 78.94 86 GLY A CA 1
ATOM 673 C C . GLY A 1 86 ? -6.069 -0.988 -21.975 1.00 78.94 86 GLY A C 1
ATOM 674 O O . GLY A 1 86 ? -5.757 -1.816 -21.116 1.00 78.94 86 GLY A O 1
ATOM 675 N N . ASN A 1 87 ? -5.717 -1.098 -23.248 1.00 62.91 87 ASN A N 1
ATOM 676 C CA . ASN A 1 87 ? -4.706 -2.034 -23.715 1.00 62.91 87 ASN A CA 1
ATOM 677 C C . ASN A 1 87 ? -3.342 -1.347 -23.583 1.00 62.91 87 ASN A C 1
ATOM 679 O O . ASN A 1 87 ? -3.227 -0.160 -23.887 1.00 62.91 87 ASN A O 1
ATOM 683 N N . ASP A 1 88 ? -2.301 -2.067 -23.165 1.00 56.22 88 ASP A N 1
ATOM 684 C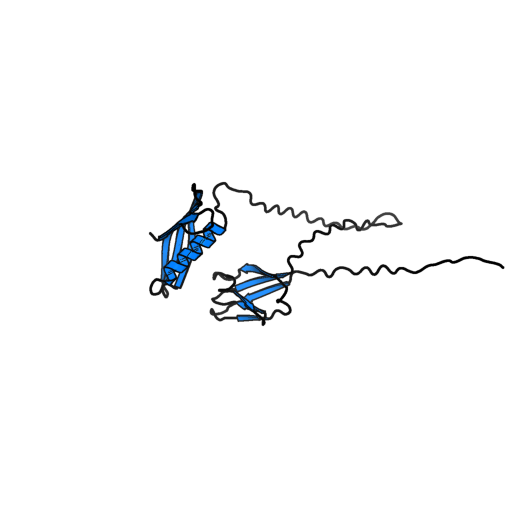 CA . ASP A 1 88 ? -0.915 -1.568 -23.170 1.00 56.22 88 ASP A CA 1
ATOM 685 C C . ASP A 1 88 ? -0.359 -1.473 -24.608 1.00 56.22 88 ASP A C 1
ATOM 687 O O . ASP A 1 88 ? 0.744 -1.934 -24.906 1.00 56.22 88 ASP A O 1
ATOM 691 N N . ASP A 1 89 ? -1.112 -0.874 -25.528 1.00 52.34 89 ASP A N 1
ATOM 692 C CA . ASP A 1 89 ? -0.722 -0.687 -26.919 1.00 52.34 89 ASP A CA 1
ATOM 693 C C . ASP A 1 89 ? 0.173 0.548 -27.022 1.00 52.34 89 ASP A C 1
ATOM 695 O O . ASP A 1 89 ? -0.137 1.549 -27.666 1.00 52.34 89 ASP A O 1
ATOM 699 N N . ASN A 1 90 ? 1.334 0.479 -26.373 1.00 61.12 90 ASN A N 1
ATOM 700 C CA . ASN A 1 90 ? 2.406 1.430 -26.603 1.00 61.12 90 ASN A CA 1
ATOM 701 C C . ASN A 1 90 ? 3.090 1.072 -27.930 1.00 61.12 90 ASN A C 1
ATOM 703 O O . ASN A 1 90 ? 4.198 0.538 -27.969 1.00 61.12 90 ASN A O 1
ATOM 707 N N . LYS A 1 91 ? 2.398 1.335 -29.043 1.00 41.31 91 LYS A N 1
ATOM 708 C CA . LYS A 1 91 ? 3.017 1.403 -30.363 1.00 41.31 91 LYS A CA 1
ATOM 709 C C . LYS A 1 91 ? 2.956 2.843 -30.838 1.00 41.31 91 LYS A C 1
ATOM 711 O O . LYS A 1 91 ? 1.979 3.300 -31.423 1.00 41.31 91 LYS A O 1
ATOM 716 N N . SER A 1 92 ? 4.055 3.534 -30.557 1.00 49.69 92 SER A N 1
ATOM 717 C CA . SER A 1 92 ? 4.542 4.651 -31.354 1.00 49.69 92 SER A CA 1
ATOM 718 C C . SER A 1 92 ? 4.270 4.382 -32.836 1.00 49.69 92 SER A C 1
ATOM 720 O O . SER A 1 92 ? 4.893 3.511 -33.439 1.00 49.69 92 SER A O 1
ATOM 722 N N . ASN A 1 93 ? 3.324 5.123 -33.403 1.00 49.72 93 ASN A N 1
ATOM 723 C CA . ASN A 1 93 ? 3.236 5.354 -34.832 1.00 49.72 93 ASN A CA 1
ATOM 724 C C . ASN A 1 93 ? 3.273 6.865 -35.012 1.00 49.72 93 ASN A C 1
ATOM 726 O O . ASN A 1 93 ? 2.249 7.544 -35.047 1.00 49.72 93 ASN A O 1
ATOM 730 N N . ASN A 1 94 ? 4.491 7.385 -35.111 1.00 51.84 94 ASN A N 1
ATOM 731 C CA . ASN A 1 94 ? 4.716 8.665 -35.751 1.00 51.84 94 ASN A CA 1
ATOM 732 C C . ASN A 1 94 ? 4.303 8.535 -37.224 1.00 51.84 94 ASN A C 1
ATOM 734 O O . ASN A 1 94 ? 5.083 8.080 -38.055 1.00 51.84 94 ASN A O 1
ATOM 738 N N . ALA A 1 95 ? 3.085 8.948 -37.545 1.00 43.16 95 ALA A N 1
ATOM 739 C CA . ALA A 1 95 ? 2.813 9.622 -38.805 1.00 43.16 95 ALA A CA 1
ATOM 740 C C . ALA A 1 95 ? 2.621 11.091 -38.412 1.00 43.16 95 ALA A C 1
ATOM 742 O O . ALA A 1 95 ? 1.551 11.511 -37.992 1.00 43.16 95 ALA A O 1
ATOM 743 N N . ALA A 1 96 ? 3.698 11.859 -38.250 1.00 44.91 96 ALA A N 1
ATOM 744 C CA . ALA A 1 96 ? 4.290 12.601 -39.358 1.00 44.91 96 ALA A CA 1
ATOM 745 C C . ALA A 1 96 ? 3.300 12.829 -40.512 1.00 44.91 96 ALA A C 1
ATOM 747 O O . ALA A 1 96 ? 2.890 11.893 -41.190 1.00 44.91 96 ALA A O 1
ATOM 748 N N . ALA A 1 97 ? 3.027 14.110 -40.744 1.00 42.34 97 ALA A N 1
ATOM 749 C CA . ALA A 1 97 ? 2.386 14.666 -41.922 1.00 42.34 97 ALA A CA 1
ATOM 750 C C . ALA A 1 97 ? 0.873 14.428 -42.073 1.00 42.34 97 ALA A C 1
ATOM 752 O O . ALA A 1 97 ? 0.418 13.438 -42.631 1.00 42.34 97 ALA A O 1
ATOM 753 N N . ALA A 1 98 ? 0.114 15.494 -41.825 1.00 40.66 98 ALA A N 1
ATOM 754 C CA . ALA A 1 98 ? -0.615 16.058 -42.952 1.00 40.66 98 ALA A CA 1
ATOM 755 C C . ALA A 1 98 ? 0.080 17.365 -43.347 1.00 40.66 98 ALA A C 1
ATOM 757 O O . ALA A 1 98 ? -0.128 18.427 -42.764 1.00 40.66 98 ALA A O 1
ATOM 758 N N . VAL A 1 99 ? 0.973 17.233 -44.328 1.00 40.75 99 VAL A N 1
ATOM 759 C CA . VAL A 1 99 ? 1.365 18.320 -45.220 1.00 40.75 99 VAL A CA 1
ATOM 760 C C . VAL A 1 99 ? 0.074 18.912 -45.777 1.00 40.75 99 VAL A C 1
ATOM 762 O O . VAL A 1 99 ? -0.722 18.195 -46.383 1.00 40.75 99 VAL A O 1
ATOM 765 N N . ALA A 1 100 ? -0.139 20.212 -45.598 1.00 42.38 100 ALA A N 1
ATOM 766 C CA . ALA A 1 100 ? -1.131 20.919 -46.385 1.00 42.38 100 ALA A CA 1
ATOM 767 C C . ALA A 1 100 ? -0.612 21.008 -47.829 1.00 42.38 100 ALA A C 1
ATOM 769 O O . ALA A 1 100 ? 0.056 21.971 -48.195 1.00 42.38 100 ALA A O 1
ATOM 770 N N . VAL A 1 101 ? -0.883 19.996 -48.661 1.00 42.00 101 VAL A N 1
ATOM 771 C CA . VAL A 1 101 ? -0.759 20.146 -50.119 1.00 42.00 101 VAL A CA 1
ATOM 772 C C . VAL A 1 101 ? -2.009 20.879 -50.591 1.00 42.00 101 VAL A C 1
ATOM 774 O O . VAL A 1 101 ? -2.935 20.301 -51.152 1.00 42.00 101 VAL A O 1
ATOM 777 N N . GLY A 1 102 ? -2.051 22.179 -50.311 1.00 38.44 102 GLY A N 1
ATOM 778 C CA . GLY A 1 102 ? -2.846 23.089 -51.114 1.00 38.44 102 GLY A CA 1
ATOM 779 C C . GLY A 1 102 ? -2.128 23.254 -52.445 1.00 38.44 102 GLY A C 1
ATOM 780 O O . GLY A 1 102 ? -1.076 23.890 -52.504 1.00 38.44 102 GLY A O 1
ATOM 781 N N . VAL A 1 103 ? -2.682 22.709 -53.530 1.00 50.03 103 VAL A N 1
ATOM 782 C CA . VAL A 1 103 ? -2.434 23.315 -54.843 1.00 50.03 103 VAL A CA 1
ATOM 783 C C . VAL A 1 103 ? -3.252 24.607 -54.852 1.00 50.03 103 VAL A C 1
ATOM 785 O O . VAL A 1 103 ? -4.425 24.617 -55.208 1.00 50.03 103 VAL A O 1
ATOM 788 N N . GLY A 1 104 ? -2.631 25.665 -54.329 1.00 42.84 104 GLY A N 1
ATOM 789 C CA . GLY A 1 104 ? -3.198 26.998 -54.126 1.00 42.84 104 GLY A CA 1
ATOM 790 C C . GLY A 1 104 ? -2.709 27.588 -52.802 1.00 42.84 104 GLY A C 1
ATOM 791 O O . GLY A 1 104 ? -3.052 27.079 -51.742 1.00 42.84 104 GLY A O 1
ATOM 792 N N . LEU A 1 105 ? -1.853 28.610 -52.876 1.00 46.53 105 LEU A N 1
ATOM 793 C CA . LEU A 1 105 ? -1.128 29.230 -51.759 1.00 46.53 105 LEU A CA 1
ATOM 794 C C . LEU A 1 105 ? -2.021 29.620 -50.560 1.00 46.53 105 LEU A C 1
ATOM 796 O O . LEU A 1 105 ? -3.129 30.114 -50.739 1.00 46.53 105 LEU A O 1
ATOM 800 N N . ALA A 1 106 ? -1.431 29.495 -49.363 1.00 41.75 106 ALA A N 1
ATOM 801 C CA . ALA A 1 106 ? -1.926 29.868 -48.029 1.00 41.75 106 ALA A CA 1
ATOM 802 C C . ALA A 1 106 ? -2.885 28.866 -47.355 1.00 41.75 106 ALA A C 1
ATOM 804 O O . ALA A 1 106 ? -4.075 29.101 -47.157 1.00 41.75 106 ALA A O 1
ATOM 805 N N . ALA A 1 107 ? -2.305 27.743 -46.930 1.00 41.38 107 ALA A N 1
ATOM 806 C CA . ALA A 1 107 ? -2.911 26.816 -45.989 1.00 41.38 107 ALA A CA 1
ATOM 807 C C . ALA A 1 107 ? -3.148 27.470 -44.610 1.00 41.38 107 ALA A C 1
ATOM 809 O O . ALA A 1 107 ? -2.217 27.963 -43.981 1.00 41.38 107 ALA A O 1
ATOM 810 N N . LEU A 1 108 ? -4.414 27.438 -44.184 1.00 40.47 108 LEU A N 1
ATOM 811 C CA . LEU A 1 108 ? -4.944 27.316 -42.819 1.00 40.47 108 LEU A CA 1
ATOM 812 C C . LEU A 1 108 ? -4.075 27.861 -41.665 1.00 40.47 108 LEU A C 1
ATOM 814 O O . LEU A 1 108 ? -3.187 27.183 -41.150 1.00 40.47 108 LEU A O 1
ATOM 818 N N . ALA A 1 109 ? -4.474 29.021 -41.134 1.00 42.06 109 A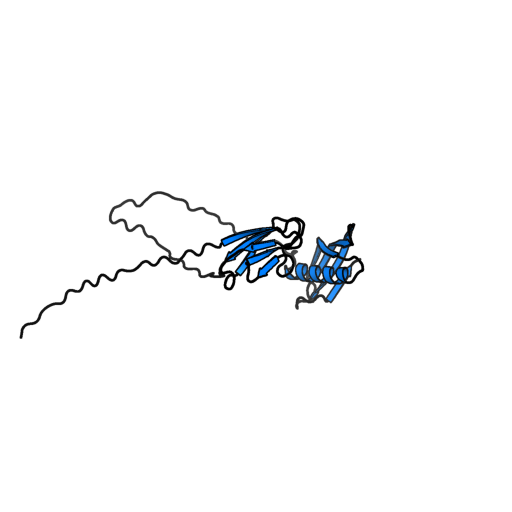LA A N 1
ATOM 819 C CA . ALA A 1 109 ? -4.433 29.224 -39.685 1.00 42.06 109 ALA A CA 1
ATOM 820 C C . ALA A 1 109 ? -5.301 28.111 -39.046 1.00 42.06 109 ALA A C 1
ATOM 822 O O . ALA A 1 109 ? -6.327 27.734 -39.600 1.00 42.06 109 ALA A O 1
ATOM 823 N N . VAL A 1 110 ? -4.968 27.505 -37.915 1.00 37.97 110 VAL A N 1
ATOM 824 C CA . VAL A 1 110 ? -4.729 28.159 -36.636 1.00 37.97 110 VAL A CA 1
ATOM 825 C C . VAL A 1 110 ? -3.882 27.221 -35.777 1.00 37.97 110 VAL A C 1
ATOM 827 O O . VAL A 1 110 ? -4.150 26.025 -35.667 1.00 37.97 110 VAL A O 1
ATOM 830 N N . ALA A 1 111 ? -2.842 27.813 -35.197 1.00 48.16 111 ALA A N 1
ATOM 831 C CA . ALA A 1 111 ? -1.959 27.242 -34.195 1.00 48.16 111 ALA A CA 1
ATOM 832 C C . ALA A 1 111 ? -2.732 26.634 -33.025 1.00 48.16 111 ALA A C 1
ATOM 834 O O . ALA A 1 111 ? -3.701 27.241 -32.604 1.00 48.16 111 ALA A O 1
ATOM 835 N N . LEU A 1 112 ? -2.224 25.548 -32.441 1.00 40.56 112 LEU A N 1
ATOM 836 C CA . LEU A 1 112 ? -2.043 25.403 -30.991 1.00 40.56 112 LEU A CA 1
ATOM 837 C C . LEU A 1 112 ? -1.030 24.270 -30.758 1.00 40.56 112 LEU A C 1
ATOM 839 O O . LEU A 1 112 ? -1.396 23.130 -30.484 1.00 40.56 112 LEU A O 1
ATOM 843 N N . SER A 1 113 ? 0.266 24.576 -30.866 1.00 42.25 113 SER A N 1
ATOM 844 C CA . SER A 1 113 ? 1.263 23.761 -30.171 1.00 42.25 113 SER A CA 1
ATOM 845 C C . SER A 1 113 ? 1.119 24.074 -28.689 1.00 42.25 113 SER A C 1
ATOM 847 O O . SER A 1 113 ? 1.604 25.102 -28.219 1.00 42.25 113 SER A O 1
ATOM 849 N N . SER A 1 114 ? 0.406 23.214 -27.963 1.00 44.03 114 SER A N 1
ATOM 850 C CA . SER A 1 114 ? 0.539 23.162 -26.513 1.00 44.03 114 SER A CA 1
ATOM 851 C C . SER A 1 114 ? 1.920 22.580 -26.237 1.00 44.03 114 SER A C 1
ATOM 853 O O . SER A 1 114 ? 2.124 21.369 -26.310 1.00 44.03 114 SER A O 1
ATOM 855 N N . ASP A 1 115 ? 2.888 23.459 -26.003 1.00 55.50 115 ASP A N 1
ATOM 856 C CA . ASP A 1 115 ? 4.185 23.092 -25.450 1.00 55.50 115 ASP A CA 1
ATOM 857 C C . ASP A 1 115 ? 3.936 22.675 -23.995 1.00 55.50 115 ASP A C 1
ATOM 859 O O . ASP A 1 115 ? 4.008 23.485 -23.080 1.00 55.50 115 ASP A O 1
ATOM 863 N N . ASN A 1 116 ? 3.526 21.422 -23.785 1.00 43.88 116 ASN A N 1
ATOM 864 C CA . ASN A 1 116 ? 3.539 20.812 -22.461 1.00 43.88 116 ASN A CA 1
ATOM 865 C C . ASN A 1 116 ? 4.707 19.831 -22.417 1.00 43.88 116 ASN A C 1
ATOM 867 O O . ASN A 1 116 ? 4.551 18.609 -22.454 1.00 43.88 116 ASN A O 1
ATOM 871 N N . LYS A 1 117 ? 5.914 20.400 -22.356 1.00 46.44 117 LYS A N 1
ATOM 872 C CA . LYS A 1 117 ? 7.039 19.747 -21.690 1.00 46.44 117 LYS A CA 1
ATOM 873 C C . LYS A 1 117 ? 6.709 19.628 -20.207 1.00 46.44 117 LYS A C 1
ATOM 875 O O . LYS A 1 117 ? 7.197 20.400 -19.393 1.00 46.44 117 LYS A O 1
ATOM 880 N N . ASP A 1 118 ? 5.925 18.620 -19.862 1.00 42.41 118 ASP A N 1
ATOM 881 C CA . ASP A 1 118 ? 5.988 18.063 -18.519 1.00 42.41 118 ASP A CA 1
ATOM 882 C C . ASP A 1 118 ? 7.026 16.941 -18.549 1.00 42.41 118 ASP A C 1
ATOM 884 O O . ASP A 1 118 ? 6.717 15.748 -18.565 1.00 42.41 118 ASP A O 1
ATOM 888 N N . ASP A 1 119 ? 8.297 17.353 -18.585 1.00 48.94 119 ASP A N 1
ATOM 889 C CA . ASP A 1 119 ? 9.425 16.516 -18.192 1.00 48.94 119 ASP A CA 1
ATOM 890 C C . ASP A 1 119 ? 9.278 16.187 -16.696 1.00 48.94 119 ASP A C 1
ATOM 892 O O . ASP A 1 119 ? 10.026 16.674 -15.852 1.00 48.94 119 ASP A O 1
ATOM 896 N N . ASN A 1 120 ? 8.346 15.304 -16.332 1.00 43.56 120 ASN A N 1
ATOM 897 C CA . ASN A 1 120 ? 8.337 14.684 -15.007 1.00 43.56 120 ASN A CA 1
ATOM 898 C C . ASN A 1 120 ? 9.358 13.541 -14.953 1.00 43.56 120 ASN A C 1
ATOM 900 O O . ASN A 1 120 ? 9.085 12.423 -14.521 1.00 43.56 120 ASN A O 1
ATOM 904 N N . ARG A 1 121 ? 10.601 13.853 -15.337 1.00 48.25 121 ARG A N 1
ATOM 905 C CA . ARG A 1 121 ? 11.748 13.255 -14.664 1.00 48.25 121 ARG A CA 1
ATOM 906 C C . ARG A 1 121 ? 11.880 13.978 -13.336 1.00 48.25 121 ARG A C 1
ATOM 908 O O . ARG A 1 121 ? 12.621 14.950 -13.213 1.00 48.25 121 ARG A O 1
ATOM 915 N N . HIS A 1 122 ? 11.201 13.472 -12.314 1.00 42.34 122 HIS A N 1
ATOM 916 C CA . HIS A 1 122 ? 11.689 13.670 -10.955 1.00 42.34 122 HIS A CA 1
ATOM 917 C C . HIS A 1 122 ? 12.985 12.878 -10.811 1.00 42.34 122 HIS A C 1
ATOM 919 O O . HIS A 1 122 ? 13.028 11.727 -10.391 1.00 42.34 122 HIS A O 1
ATOM 925 N N . GLN A 1 123 ? 14.053 13.515 -11.272 1.00 47.16 123 GLN A N 1
ATOM 926 C CA . GLN A 1 123 ? 15.425 13.137 -11.037 1.00 47.16 123 GLN A CA 1
ATOM 927 C C . GLN A 1 123 ? 15.906 14.021 -9.884 1.00 47.16 123 GLN A C 1
ATOM 929 O O . GLN A 1 123 ? 16.415 15.114 -10.091 1.00 47.16 123 GLN A O 1
ATOM 934 N N . SER A 1 124 ? 15.631 13.578 -8.660 1.00 40.19 124 SER A N 1
ATOM 935 C CA . SER A 1 124 ? 16.084 14.150 -7.385 1.00 40.19 124 SER A CA 1
ATOM 936 C C . SER A 1 124 ? 15.624 13.156 -6.317 1.00 40.19 124 SER A C 1
ATOM 938 O O . SER A 1 124 ? 14.476 12.752 -6.369 1.00 40.19 124 SER A O 1
ATOM 940 N N . SER A 1 125 ? 16.398 12.645 -5.375 1.00 40.12 125 SER A N 1
ATOM 941 C CA . SER A 1 125 ? 17.763 12.911 -4.945 1.00 40.12 125 SER A CA 1
ATOM 942 C C . SER A 1 125 ? 18.338 11.602 -4.387 1.00 40.12 125 SER A C 1
ATOM 944 O O . SER A 1 125 ? 17.662 10.579 -4.344 1.00 40.12 125 SER A O 1
ATOM 946 N N . ARG A 1 126 ? 19.604 11.603 -3.975 1.00 44.94 126 ARG A N 1
ATOM 947 C CA . ARG A 1 126 ? 20.364 10.449 -3.459 1.00 44.94 126 ARG A CA 1
ATOM 948 C C . ARG A 1 126 ? 19.789 9.737 -2.208 1.00 44.94 126 ARG A C 1
ATOM 950 O O . ARG A 1 126 ? 20.504 8.916 -1.646 1.00 44.94 126 ARG A O 1
ATOM 957 N N . ASP A 1 127 ? 18.533 9.959 -1.819 1.00 51.62 127 ASP A N 1
ATOM 958 C CA . ASP A 1 127 ? 17.969 9.521 -0.534 1.00 51.62 127 ASP A CA 1
ATOM 959 C C . ASP A 1 127 ? 16.573 8.859 -0.603 1.00 51.62 127 ASP A C 1
ATOM 961 O O . ASP A 1 127 ? 16.038 8.481 0.437 1.00 51.62 127 ASP A O 1
ATOM 965 N N . ASP A 1 128 ? 16.001 8.619 -1.791 1.00 65.44 128 ASP A N 1
ATOM 966 C CA . ASP A 1 128 ? 14.719 7.907 -1.914 1.00 65.44 128 ASP A CA 1
ATOM 967 C C . ASP A 1 128 ? 14.933 6.431 -2.275 1.00 65.44 128 ASP A C 1
ATOM 969 O O . ASP A 1 128 ? 15.427 6.082 -3.350 1.00 65.44 128 ASP A O 1
ATOM 973 N N . ALA A 1 129 ? 14.575 5.529 -1.359 1.00 72.00 129 ALA A N 1
ATOM 974 C CA . ALA A 1 129 ? 14.623 4.100 -1.639 1.00 72.00 129 ALA A CA 1
ATOM 975 C C . ALA A 1 129 ? 13.670 3.695 -2.776 1.00 72.00 129 ALA A C 1
ATOM 977 O O . ALA A 1 129 ? 12.612 4.303 -2.950 1.00 72.00 129 ALA A O 1
ATOM 978 N N . PRO A 1 130 ? 13.985 2.613 -3.512 1.00 79.31 130 PRO A N 1
ATOM 979 C CA . PRO A 1 130 ? 13.069 2.041 -4.489 1.00 79.31 130 PRO A CA 1
ATOM 980 C C . PRO A 1 130 ? 11.709 1.681 -3.871 1.00 79.31 130 PRO A C 1
ATOM 982 O O . PRO A 1 130 ? 11.649 1.181 -2.747 1.00 79.31 130 PRO A O 1
ATOM 985 N N . ASP A 1 131 ? 10.628 1.812 -4.651 1.00 77.94 131 ASP A N 1
ATOM 986 C CA . ASP A 1 131 ? 9.244 1.519 -4.223 1.00 77.94 131 ASP A CA 1
ATOM 987 C C . ASP A 1 131 ? 9.082 0.146 -3.541 1.00 77.94 131 ASP A C 1
ATOM 989 O O . ASP A 1 131 ? 8.325 -0.012 -2.578 1.00 77.94 131 ASP A O 1
ATOM 993 N N . PHE A 1 132 ? 9.844 -0.861 -3.989 1.00 82.81 132 PHE A N 1
ATOM 994 C CA . PHE A 1 132 ? 9.768 -2.200 -3.409 1.00 82.81 132 PHE A CA 1
ATOM 995 C C . PHE A 1 132 ? 10.109 -2.219 -1.915 1.00 82.81 132 PHE A C 1
ATOM 997 O O . PHE A 1 132 ? 9.535 -3.037 -1.202 1.00 82.81 132 PHE A O 1
ATOM 1004 N N . VAL A 1 133 ? 10.996 -1.338 -1.434 1.00 86.50 133 VAL A N 1
ATOM 1005 C CA . VAL A 1 133 ? 11.399 -1.280 -0.021 1.00 86.50 133 VAL A CA 1
ATOM 1006 C C . VAL A 1 133 ? 10.183 -0.932 0.830 1.00 86.50 133 VAL A C 1
ATOM 1008 O O . VAL A 1 133 ? 9.827 -1.683 1.737 1.00 86.50 133 VAL A O 1
ATOM 1011 N N . TYR A 1 134 ? 9.471 0.140 0.473 1.00 84.75 134 TYR A N 1
ATOM 1012 C CA . TYR A 1 134 ? 8.255 0.555 1.171 1.00 84.75 134 TYR A CA 1
ATOM 1013 C C . TYR A 1 134 ? 7.163 -0.510 1.082 1.00 84.75 134 TYR A C 1
ATOM 1015 O O . TYR A 1 134 ? 6.557 -0.864 2.091 1.00 84.75 134 TYR A O 1
ATOM 1023 N N . ARG A 1 135 ? 6.938 -1.080 -0.107 1.00 86.25 135 ARG A N 1
ATOM 1024 C CA . ARG A 1 135 ? 5.911 -2.107 -0.326 1.00 86.25 135 ARG A CA 1
ATOM 1025 C C . ARG A 1 135 ? 6.159 -3.381 0.484 1.00 86.25 135 ARG A C 1
ATOM 1027 O O . ARG A 1 135 ? 5.210 -3.933 1.046 1.00 86.25 135 ARG A O 1
ATOM 1034 N N . VAL A 1 136 ? 7.398 -3.871 0.509 1.00 89.38 136 VAL A N 1
ATOM 1035 C CA . VAL A 1 136 ? 7.788 -5.098 1.220 1.00 89.38 136 VAL A CA 1
ATOM 1036 C C . VAL A 1 136 ? 7.704 -4.879 2.730 1.00 89.38 136 VAL A C 1
ATOM 1038 O O . VAL A 1 136 ? 7.036 -5.655 3.409 1.00 89.38 136 VAL A O 1
ATOM 1041 N N . CYS A 1 137 ? 8.258 -3.777 3.241 1.00 93.12 137 CYS A N 1
ATOM 1042 C CA . CYS A 1 137 ? 8.181 -3.449 4.664 1.00 93.12 137 CYS A CA 1
ATOM 1043 C C . CYS A 1 137 ? 6.742 -3.216 5.139 1.00 93.12 137 CYS A C 1
ATOM 1045 O O . CYS A 1 137 ? 6.343 -3.723 6.184 1.00 93.12 137 CYS A O 1
ATOM 1047 N N . ASN A 1 138 ? 5.921 -2.514 4.352 1.00 88.19 138 ASN A N 1
ATOM 1048 C CA . ASN A 1 138 ? 4.522 -2.283 4.705 1.00 88.19 138 ASN A CA 1
ATOM 1049 C C . ASN A 1 138 ? 3.701 -3.583 4.716 1.00 88.19 138 ASN A C 1
ATOM 1051 O O . ASN A 1 138 ? 2.796 -3.751 5.531 1.00 88.19 138 ASN A O 1
ATOM 1055 N N . ARG A 1 139 ? 4.025 -4.533 3.828 1.00 89.06 139 ARG A N 1
ATOM 1056 C CA . ARG A 1 139 ? 3.411 -5.867 3.826 1.00 89.06 139 ARG A CA 1
ATOM 1057 C C . ARG A 1 139 ? 3.776 -6.660 5.079 1.00 89.06 139 ARG A C 1
ATOM 1059 O O . ARG A 1 139 ? 2.887 -7.275 5.659 1.00 89.06 139 ARG A O 1
ATOM 1066 N N . GLU A 1 140 ? 5.038 -6.629 5.482 1.00 94.06 140 GLU A N 1
ATOM 1067 C CA . GLU A 1 140 ? 5.522 -7.320 6.678 1.00 94.06 140 GLU A CA 1
ATOM 1068 C C . GLU A 1 140 ? 4.903 -6.744 7.959 1.00 94.06 140 GLU A C 1
ATOM 1070 O O . GLU A 1 140 ? 4.384 -7.488 8.791 1.00 94.06 140 GLU A O 1
ATOM 1075 N N . ALA A 1 141 ? 4.836 -5.412 8.067 1.00 91.00 141 ALA A N 1
ATOM 1076 C CA . ALA A 1 141 ? 4.166 -4.722 9.169 1.00 91.00 141 ALA A CA 1
ATOM 1077 C C . ALA A 1 141 ? 2.718 -5.209 9.350 1.00 91.00 141 ALA A C 1
ATOM 1079 O O . ALA A 1 141 ? 2.278 -5.521 10.458 1.00 91.00 141 ALA A O 1
ATOM 1080 N N . LEU A 1 142 ? 1.979 -5.312 8.238 1.00 86.69 142 LEU A N 1
ATOM 1081 C CA . LEU A 1 142 ? 0.611 -5.825 8.223 1.00 86.69 142 LEU A CA 1
ATOM 1082 C C . LEU A 1 142 ? 0.535 -7.277 8.695 1.00 86.69 142 LEU A C 1
ATOM 1084 O O . LEU A 1 142 ? -0.355 -7.602 9.478 1.00 86.69 142 LEU A O 1
ATOM 1088 N N . GLN A 1 143 ? 1.450 -8.134 8.240 1.00 91.44 143 GLN A N 1
ATOM 1089 C CA . GLN A 1 143 ? 1.483 -9.544 8.632 1.00 91.44 143 GLN A CA 1
ATOM 1090 C C . GLN A 1 143 ? 1.712 -9.697 10.138 1.00 91.44 143 GLN A C 1
ATOM 1092 O O . GLN A 1 143 ? 0.956 -10.412 10.791 1.00 91.44 143 GLN A O 1
ATOM 1097 N N . GLN A 1 144 ? 2.670 -8.967 10.713 1.00 91.81 144 GLN A N 1
ATOM 1098 C CA . GLN A 1 144 ? 2.946 -9.027 12.152 1.00 91.81 144 GLN A CA 1
ATOM 1099 C C . GLN A 1 144 ? 1.830 -8.432 13.018 1.00 91.81 144 GLN A C 1
ATOM 1101 O O . GLN A 1 144 ? 1.616 -8.880 14.141 1.00 91.81 144 GLN A O 1
ATOM 1106 N N . VAL A 1 145 ? 1.103 -7.418 12.540 1.00 91.19 145 VAL A N 1
ATOM 1107 C CA . VAL A 1 145 ? -0.042 -6.879 13.291 1.00 91.19 145 VAL A CA 1
ATOM 1108 C C . VAL A 1 145 ? -1.237 -7.818 13.229 1.00 91.19 145 VAL A C 1
ATOM 1110 O O . VAL A 1 145 ? -1.906 -8.004 14.240 1.00 91.19 145 VAL A O 1
ATOM 1113 N N . GLN A 1 146 ? -1.491 -8.449 12.084 1.00 86.94 146 GLN A N 1
ATOM 1114 C CA . GLN A 1 146 ? -2.613 -9.377 11.921 1.00 86.94 146 GLN A CA 1
ATOM 1115 C C . GLN A 1 146 ? -2.482 -10.650 12.766 1.00 86.94 146 GLN A C 1
ATOM 1117 O O . GLN A 1 146 ? -3.494 -11.284 13.056 1.00 86.94 146 GLN A O 1
ATOM 1122 N N . THR A 1 147 ? -1.270 -11.022 13.191 1.00 90.38 147 THR A N 1
ATOM 1123 C CA . THR A 1 147 ? -1.064 -12.140 14.126 1.00 90.38 147 THR A CA 1
ATOM 1124 C C . THR A 1 147 ? -1.328 -11.760 15.586 1.00 90.38 147 THR A C 1
ATOM 1126 O O . THR A 1 147 ? -1.510 -12.646 16.422 1.00 90.38 147 THR A O 1
ATOM 1129 N N . LYS A 1 148 ? -1.394 -10.463 15.920 1.00 87.88 148 LYS A N 1
ATOM 1130 C CA . LYS A 1 148 ? -1.714 -9.979 17.270 1.00 87.88 148 LYS A CA 1
ATOM 1131 C C . LYS A 1 148 ? -3.229 -9.927 17.480 1.00 87.88 148 LYS A C 1
ATOM 1133 O O . LYS A 1 148 ? -3.993 -9.585 16.576 1.00 87.88 148 LYS A O 1
ATOM 1138 N N . ARG A 1 149 ? -3.689 -10.205 18.708 1.00 85.19 149 ARG A N 1
ATOM 1139 C CA . ARG A 1 149 ? -5.107 -10.032 19.073 1.00 85.19 149 ARG A CA 1
ATOM 1140 C C . ARG A 1 149 ? -5.549 -8.598 18.782 1.00 85.19 149 ARG A C 1
ATOM 1142 O O . ARG A 1 149 ? -4.843 -7.658 19.127 1.00 85.19 149 ARG A O 1
ATOM 1149 N N . HIS A 1 150 ? -6.713 -8.462 18.149 1.00 87.94 150 HIS A N 1
ATOM 1150 C CA . HIS A 1 150 ? -7.322 -7.185 17.755 1.00 87.94 150 HIS A CA 1
ATOM 1151 C C . HIS A 1 150 ? -6.572 -6.380 16.685 1.00 87.94 150 HIS A C 1
ATOM 1153 O O . HIS A 1 150 ? -7.070 -5.333 16.279 1.00 87.94 150 HIS A O 1
ATOM 1159 N N . GLY A 1 151 ? -5.436 -6.859 16.171 1.00 85.25 151 GLY A N 1
ATOM 1160 C CA . GLY A 1 151 ? -4.695 -6.177 15.116 1.00 85.25 151 GLY A CA 1
ATOM 1161 C C . GLY A 1 151 ? -5.453 -6.205 13.791 1.00 85.25 151 GLY A C 1
ATOM 1162 O O . GLY A 1 151 ? -5.705 -7.262 13.216 1.00 85.25 151 GLY A O 1
ATOM 1163 N N . ARG A 1 152 ? -5.847 -5.030 13.296 1.00 81.31 152 ARG A N 1
ATOM 1164 C CA . ARG A 1 152 ? -6.631 -4.898 12.056 1.00 81.31 152 ARG A CA 1
ATOM 1165 C C . ARG A 1 152 ? -5.781 -4.431 10.888 1.00 81.31 152 ARG A C 1
ATOM 1167 O O . ARG A 1 152 ? -6.016 -4.848 9.753 1.00 81.31 152 ARG A O 1
ATOM 1174 N N . TYR A 1 153 ? -4.855 -3.515 11.151 1.00 83.44 153 TYR A N 1
ATOM 1175 C CA . TYR A 1 153 ? -4.170 -2.772 10.103 1.00 83.44 153 TYR A CA 1
ATOM 1176 C C . TYR A 1 153 ? -2.853 -2.173 10.599 1.00 83.44 153 TYR A C 1
ATOM 1178 O O . TYR A 1 153 ? -2.747 -1.801 11.764 1.00 83.44 153 TYR A O 1
ATOM 1186 N N . ALA A 1 154 ? -1.894 -2.056 9.687 1.00 85.81 154 ALA A N 1
ATOM 1187 C CA . ALA A 1 154 ? -0.631 -1.354 9.845 1.00 85.81 154 ALA A CA 1
ATOM 1188 C C . ALA A 1 154 ? -0.338 -0.615 8.534 1.00 85.81 154 ALA A C 1
ATOM 1190 O O . ALA A 1 154 ? -0.498 -1.193 7.458 1.00 85.81 154 ALA A O 1
ATOM 1191 N N . SER A 1 155 ? 0.077 0.644 8.603 1.00 86.12 155 SER A N 1
ATOM 1192 C CA . SER A 1 155 ? 0.506 1.394 7.422 1.00 86.12 155 SER A CA 1
ATOM 1193 C C . SER A 1 155 ? 1.676 2.284 7.741 1.00 86.12 155 SER A C 1
ATOM 1195 O O . SER A 1 155 ? 1.699 2.917 8.791 1.00 86.12 155 SER A O 1
ATOM 1197 N N . LEU A 1 156 ? 2.611 2.375 6.804 1.00 84.62 156 LEU A N 1
ATOM 1198 C CA . LEU A 1 156 ? 3.641 3.400 6.813 1.00 84.62 156 LEU A CA 1
ATOM 1199 C C . LEU A 1 156 ? 2.976 4.783 6.933 1.00 84.62 156 LEU A C 1
ATOM 1201 O O . LEU A 1 156 ? 2.109 5.114 6.125 1.00 84.62 156 LEU A O 1
ATOM 1205 N N . SER A 1 157 ? 3.373 5.555 7.945 1.00 85.12 157 SER A N 1
ATOM 1206 C CA . SER A 1 157 ? 2.871 6.910 8.217 1.00 85.12 157 SER A CA 1
ATOM 1207 C C . SER A 1 157 ? 3.939 7.960 7.911 1.00 85.12 157 SER A C 1
ATOM 1209 O O . SER A 1 157 ? 3.693 8.910 7.170 1.00 85.12 157 SER A O 1
ATOM 1211 N N . ARG A 1 158 ? 5.170 7.766 8.410 1.00 87.94 158 ARG A N 1
ATOM 1212 C CA . ARG A 1 158 ? 6.288 8.695 8.178 1.00 87.94 158 ARG A CA 1
ATOM 1213 C C . ARG A 1 158 ? 7.621 7.969 8.088 1.00 87.94 158 ARG A C 1
ATOM 1215 O O . ARG A 1 158 ? 7.971 7.218 8.993 1.00 87.94 158 ARG A O 1
ATOM 1222 N N . VAL A 1 159 ? 8.397 8.247 7.045 1.00 88.00 159 VAL A N 1
ATOM 1223 C CA . VAL A 1 159 ? 9.780 7.768 6.927 1.00 88.00 159 VAL A CA 1
ATOM 1224 C C . VAL A 1 159 ? 10.693 8.660 7.763 1.00 88.00 159 VAL A C 1
ATOM 1226 O O . VAL A 1 159 ? 10.654 9.879 7.635 1.00 88.00 159 VAL A O 1
ATOM 1229 N N . GLU A 1 160 ? 11.499 8.055 8.632 1.00 90.44 160 GLU A N 1
ATOM 1230 C CA . GLU A 1 160 ? 12.525 8.764 9.404 1.00 90.44 160 GLU A CA 1
ATOM 1231 C C . GLU A 1 160 ? 13.850 8.767 8.642 1.00 90.44 160 GLU A C 1
ATOM 1233 O O . GLU A 1 160 ? 14.488 9.804 8.480 1.00 90.44 160 GLU A O 1
ATOM 1238 N N . LYS A 1 161 ? 14.273 7.591 8.168 1.00 91.25 161 LYS A N 1
ATOM 1239 C CA . LYS A 1 161 ? 15.507 7.438 7.402 1.00 91.25 161 LYS A CA 1
ATOM 1240 C C . LYS A 1 161 ? 15.450 6.192 6.544 1.00 91.25 161 LYS A C 1
ATOM 1242 O O . LYS A 1 161 ? 15.091 5.118 7.028 1.00 91.25 161 LYS A O 1
ATOM 1247 N N . VAL A 1 162 ? 15.915 6.306 5.310 1.00 91.38 162 VAL A N 1
ATOM 1248 C CA . VAL A 1 162 ? 16.177 5.154 4.458 1.00 91.38 162 VAL A CA 1
ATOM 1249 C C . VAL A 1 162 ? 17.572 5.268 3.871 1.00 91.38 162 VAL A C 1
ATOM 1251 O O . VAL A 1 162 ? 18.026 6.351 3.528 1.00 91.38 162 VAL A O 1
ATOM 1254 N N . HIS A 1 163 ? 18.307 4.164 3.861 1.00 93.00 163 HIS A N 1
ATOM 1255 C CA . HIS A 1 163 ? 19.640 4.127 3.275 1.00 93.00 163 HIS A CA 1
ATOM 1256 C C . HIS A 1 163 ? 19.934 2.736 2.737 1.00 93.00 163 HIS A C 1
ATOM 1258 O O . HIS A 1 163 ? 19.394 1.729 3.210 1.00 93.00 163 HIS A O 1
ATOM 1264 N N . ARG A 1 164 ? 20.803 2.705 1.732 1.00 91.94 164 ARG A N 1
ATOM 1265 C CA . ARG A 1 164 ? 21.331 1.474 1.165 1.00 91.94 164 ARG A CA 1
ATOM 1266 C C . ARG A 1 164 ? 22.310 0.836 2.153 1.00 91.94 164 ARG A C 1
ATOM 1268 O O . ARG A 1 164 ? 23.111 1.535 2.771 1.00 91.94 164 ARG A O 1
ATOM 1275 N N . THR A 1 165 ? 22.217 -0.475 2.307 1.00 90.31 165 THR A N 1
ATOM 1276 C CA . THR A 1 165 ? 23.180 -1.321 3.021 1.00 90.31 165 THR A CA 1
ATOM 1277 C C . THR A 1 165 ? 23.946 -2.170 2.004 1.00 90.31 165 THR A C 1
ATOM 1279 O O . THR A 1 165 ? 23.613 -2.155 0.816 1.00 90.31 165 THR A O 1
ATOM 1282 N N . ASP A 1 166 ? 24.953 -2.923 2.446 1.00 91.00 166 ASP A N 1
ATOM 1283 C CA . ASP A 1 166 ? 25.728 -3.798 1.552 1.00 91.00 166 ASP A CA 1
ATOM 1284 C C . ASP A 1 166 ? 24.838 -4.871 0.892 1.00 91.00 166 ASP A C 1
ATOM 1286 O O . ASP A 1 166 ? 24.911 -5.105 -0.316 1.00 91.00 166 ASP A O 1
ATOM 1290 N N . ASP A 1 167 ? 23.899 -5.433 1.660 1.00 90.00 167 ASP A N 1
ATOM 1291 C CA . ASP A 1 167 ? 23.008 -6.509 1.214 1.00 90.00 167 ASP A CA 1
ATOM 1292 C C . ASP A 1 167 ? 21.607 -6.048 0.787 1.00 90.00 167 ASP A C 1
ATOM 1294 O O . ASP A 1 167 ? 20.778 -6.884 0.417 1.00 90.00 167 ASP A O 1
ATOM 1298 N N . GLY A 1 168 ? 21.323 -4.741 0.794 1.00 94.19 168 GLY A N 1
ATOM 1299 C CA . GLY A 1 168 ? 20.028 -4.205 0.377 1.00 94.19 168 GLY A CA 1
ATOM 1300 C C . GLY A 1 168 ? 19.706 -2.822 0.939 1.00 94.19 168 GLY A C 1
ATOM 1301 O O . GLY A 1 168 ? 20.385 -1.845 0.630 1.00 94.19 168 GLY A O 1
ATOM 1302 N N . TRP A 1 169 ? 18.617 -2.712 1.702 1.00 95.69 169 TRP A N 1
ATOM 1303 C CA . TRP A 1 169 ? 18.072 -1.446 2.198 1.00 95.69 169 TRP A CA 1
ATOM 1304 C C . TRP A 1 169 ? 17.620 -1.554 3.645 1.00 95.69 169 TRP A C 1
ATOM 1306 O O . TRP A 1 169 ? 16.983 -2.534 4.027 1.00 95.69 169 TRP A O 1
ATOM 1316 N N . ARG A 1 170 ? 17.877 -0.504 4.429 1.00 96.00 170 ARG A N 1
ATOM 1317 C CA . ARG A 1 170 ? 17.365 -0.353 5.793 1.00 96.00 170 ARG A CA 1
ATOM 1318 C C . ARG A 1 170 ? 16.444 0.861 5.871 1.00 96.00 170 ARG A C 1
ATOM 1320 O O . ARG A 1 170 ? 16.880 1.996 5.666 1.00 96.00 170 ARG A O 1
ATOM 1327 N N . LEU A 1 171 ? 15.184 0.611 6.213 1.00 94.69 171 LEU A N 1
ATOM 1328 C CA . LEU A 1 171 ? 14.122 1.592 6.401 1.00 94.69 171 LEU A CA 1
ATOM 1329 C C . LEU A 1 171 ? 13.808 1.748 7.893 1.00 94.69 171 LEU A C 1
ATOM 1331 O O . LEU A 1 171 ? 13.456 0.782 8.567 1.00 94.69 171 LEU A O 1
ATOM 1335 N N . LYS A 1 172 ? 13.898 2.978 8.397 1.00 95.75 172 LYS A N 1
ATOM 1336 C CA . LYS A 1 172 ? 13.389 3.393 9.708 1.00 95.75 172 LYS A CA 1
ATOM 1337 C C . LYS A 1 172 ? 12.188 4.300 9.489 1.00 95.75 172 LYS A C 1
ATOM 1339 O O . LYS A 1 172 ? 12.306 5.310 8.791 1.00 95.75 172 LYS A O 1
ATOM 1344 N N . ALA A 1 173 ? 11.039 3.927 10.037 1.00 93.56 173 ALA A N 1
ATOM 1345 C CA . ALA A 1 173 ? 9.795 4.649 9.816 1.00 93.56 173 ALA A CA 1
ATOM 1346 C C . ALA A 1 173 ? 8.788 4.433 10.948 1.00 93.56 173 ALA A C 1
ATOM 1348 O O . ALA A 1 173 ? 8.851 3.442 11.669 1.00 93.56 173 ALA A O 1
ATOM 1349 N N . TYR A 1 174 ? 7.830 5.345 11.058 1.00 91.50 174 TYR A N 1
ATOM 1350 C CA . TYR A 1 174 ? 6.670 5.239 11.932 1.00 91.50 174 TYR A CA 1
ATOM 1351 C C . TYR A 1 174 ? 5.507 4.589 11.187 1.00 91.50 174 TYR A C 1
ATOM 1353 O O . TYR A 1 174 ? 5.225 4.941 10.035 1.00 91.50 174 TYR A O 1
ATOM 1361 N N . TYR A 1 175 ? 4.819 3.673 11.864 1.00 92.31 175 TYR A N 1
ATOM 1362 C CA . TYR A 1 175 ? 3.657 2.958 11.357 1.00 92.31 175 TYR A CA 1
ATOM 1363 C C . TYR A 1 175 ? 2.421 3.275 12.184 1.00 92.31 175 TYR A C 1
ATOM 1365 O O . TYR A 1 175 ? 2.433 3.164 13.406 1.00 92.31 175 TYR A O 1
ATOM 1373 N N . GLU A 1 176 ? 1.331 3.599 11.503 1.00 91.44 176 GLU A N 1
ATOM 1374 C CA . GLU A 1 176 ? 0.008 3.686 12.106 1.00 91.44 176 GLU A CA 1
ATOM 1375 C C . GLU A 1 176 ? -0.601 2.294 12.207 1.00 91.44 176 GLU A C 1
ATOM 1377 O O . GLU A 1 176 ? -0.860 1.630 11.198 1.00 91.44 176 GLU A O 1
ATOM 1382 N N . LEU A 1 177 ? -0.833 1.852 13.436 1.00 91.75 177 LEU A N 1
ATOM 1383 C CA . LEU A 1 177 ? -1.418 0.566 13.768 1.00 91.75 177 LEU A CA 1
ATOM 1384 C C . LEU A 1 177 ? -2.850 0.779 14.239 1.00 91.75 177 LEU A C 1
ATOM 1386 O O . LEU A 1 177 ? -3.129 1.698 15.005 1.00 91.75 177 LEU A O 1
ATOM 1390 N N . ARG A 1 178 ? -3.768 -0.091 13.825 1.00 89.69 178 ARG A N 1
ATOM 1391 C CA . ARG A 1 178 ? -5.162 -0.045 14.282 1.00 89.69 178 ARG A CA 1
ATOM 1392 C C . ARG A 1 178 ? -5.518 -1.327 15.012 1.00 89.69 178 ARG A C 1
ATOM 1394 O O . ARG A 1 178 ? -5.494 -2.402 14.406 1.00 89.69 178 ARG A O 1
ATOM 1401 N N . PHE A 1 179 ? -5.897 -1.178 16.277 1.00 90.25 179 PHE A N 1
ATOM 1402 C CA . PHE A 1 179 ? -6.409 -2.243 17.132 1.00 90.25 179 PHE A CA 1
ATOM 1403 C C . PHE A 1 179 ? -7.841 -1.902 17.542 1.00 90.25 179 PHE A C 1
ATOM 1405 O O . PHE A 1 179 ? -8.085 -0.872 18.165 1.00 90.25 179 PHE A O 1
ATOM 1412 N N . ASP A 1 180 ? -8.806 -2.728 17.138 1.00 88.44 180 ASP A N 1
ATOM 1413 C CA . ASP A 1 180 ? -10.240 -2.433 17.272 1.00 88.44 180 ASP A CA 1
ATOM 1414 C C . ASP A 1 180 ? -10.626 -1.024 16.759 1.00 88.44 180 ASP A C 1
ATOM 1416 O O . ASP A 1 180 ? -10.648 -0.786 15.547 1.00 88.44 180 ASP A O 1
ATOM 1420 N N . ARG A 1 181 ? -10.946 -0.092 17.672 1.00 85.06 181 ARG A N 1
ATOM 1421 C CA . ARG A 1 181 ? -11.280 1.318 17.388 1.00 85.06 181 ARG A CA 1
ATOM 1422 C C . ARG A 1 181 ? -10.161 2.298 17.755 1.00 85.06 181 ARG A C 1
ATOM 1424 O O . ARG A 1 181 ? -10.351 3.500 17.605 1.00 85.06 181 ARG A O 1
ATOM 1431 N N . GLN A 1 182 ? -9.025 1.804 18.235 1.00 89.06 182 GLN A N 1
ATOM 1432 C CA . GLN A 1 182 ? -7.887 2.616 18.653 1.00 89.06 182 GLN A CA 1
ATOM 1433 C C . GLN A 1 182 ? -6.793 2.602 17.581 1.00 89.06 182 GLN A C 1
ATOM 1435 O O . GLN A 1 182 ? -6.529 1.576 16.947 1.00 89.06 182 GLN A O 1
ATOM 1440 N N . THR A 1 183 ? -6.171 3.762 17.377 1.00 90.62 183 THR A N 1
ATOM 1441 C CA . THR A 1 183 ? -5.042 3.947 16.460 1.00 90.62 183 THR A CA 1
ATOM 1442 C C . THR A 1 183 ? -3.812 4.326 17.272 1.00 90.62 183 THR A C 1
ATOM 1444 O O . THR A 1 183 ? -3.879 5.225 18.107 1.00 90.62 183 THR A O 1
ATOM 1447 N N . TYR A 1 184 ? -2.699 3.656 17.002 1.00 90.62 184 TYR A N 1
ATOM 1448 C CA . TYR A 1 184 ? -1.403 3.865 17.639 1.00 90.62 184 TYR A CA 1
ATOM 1449 C C . TYR A 1 184 ? -0.366 4.164 16.566 1.00 90.62 184 TYR A C 1
ATOM 1451 O O . TYR A 1 184 ? -0.527 3.741 15.425 1.00 90.62 184 TYR A O 1
ATOM 1459 N N . THR A 1 185 ? 0.692 4.890 16.911 1.00 92.88 185 THR A N 1
ATOM 1460 C CA . THR A 1 185 ? 1.819 5.123 16.003 1.00 92.88 185 THR A CA 1
ATOM 1461 C C . THR A 1 185 ? 3.066 4.541 16.633 1.00 92.88 185 THR A C 1
ATOM 1463 O O . THR A 1 185 ? 3.488 5.025 17.676 1.00 92.88 185 THR A O 1
ATOM 1466 N N . GLU A 1 186 ? 3.648 3.532 15.993 1.00 93.44 186 GLU A N 1
ATOM 1467 C CA . GLU A 1 186 ? 4.818 2.827 16.512 1.00 93.44 186 GLU A CA 1
ATOM 1468 C C . GLU A 1 186 ? 5.996 2.923 15.536 1.00 93.44 186 GLU A C 1
ATOM 1470 O O . GLU A 1 186 ? 5.813 2.720 14.327 1.00 93.44 186 GLU A O 1
ATOM 1475 N N . PRO A 1 187 ? 7.216 3.230 16.009 1.00 96.75 187 PRO A N 1
ATOM 1476 C CA . PRO A 1 187 ? 8.402 3.186 15.173 1.00 96.75 187 PRO A CA 1
ATOM 1477 C C . PRO A 1 187 ? 8.788 1.740 14.857 1.00 96.75 187 PRO A C 1
ATOM 1479 O O . PRO A 1 187 ? 8.709 0.850 15.700 1.00 96.75 187 PRO A O 1
ATOM 1482 N N . ALA A 1 188 ? 9.265 1.503 13.639 1.00 96.81 188 ALA A N 1
ATOM 1483 C CA . ALA A 1 188 ? 9.775 0.209 13.218 1.00 96.81 188 ALA A CA 1
ATOM 1484 C C . ALA A 1 188 ? 11.032 0.341 12.358 1.00 96.81 188 ALA A C 1
ATOM 1486 O O . ALA A 1 188 ? 11.256 1.338 11.660 1.00 96.81 188 ALA A O 1
ATOM 1487 N N . VAL A 1 189 ? 11.844 -0.710 12.399 1.00 97.38 189 VAL A N 1
ATOM 1488 C CA . VAL A 1 189 ? 12.997 -0.898 11.523 1.00 97.38 189 VAL A CA 1
ATOM 1489 C C . VAL A 1 189 ? 12.728 -2.097 10.628 1.00 97.38 189 VAL A C 1
ATOM 1491 O O . VAL A 1 189 ? 12.351 -3.161 11.113 1.00 97.38 189 VAL A O 1
ATOM 1494 N N . CYS A 1 190 ? 12.937 -1.915 9.329 1.00 96.88 190 CYS A N 1
ATOM 1495 C CA . CYS A 1 190 ? 12.801 -2.950 8.320 1.00 96.88 190 CYS A CA 1
ATOM 1496 C C . CYS A 1 190 ? 14.063 -3.018 7.459 1.00 96.88 190 CYS A C 1
ATOM 1498 O O . CYS A 1 190 ? 14.546 -1.993 6.976 1.00 96.88 190 CYS A O 1
ATOM 1500 N N . GLU A 1 191 ? 14.577 -4.221 7.243 1.00 97.19 191 GLU A N 1
ATOM 1501 C CA . GLU A 1 191 ? 15.677 -4.500 6.329 1.00 97.19 191 GLU A CA 1
ATOM 1502 C C . GLU A 1 191 ? 15.199 -5.412 5.214 1.00 97.19 191 GLU A C 1
ATOM 1504 O O . GLU A 1 191 ? 14.558 -6.436 5.459 1.00 97.19 191 GLU A O 1
ATOM 1509 N N . VAL A 1 192 ? 15.513 -5.023 3.984 1.00 96.12 192 VAL A N 1
ATOM 1510 C CA . VAL A 1 192 ? 15.132 -5.744 2.775 1.00 96.12 192 VAL A CA 1
ATOM 1511 C C . VAL A 1 192 ? 16.391 -6.022 1.979 1.00 96.12 192 VAL A C 1
ATOM 1513 O O . VAL A 1 192 ? 17.122 -5.090 1.654 1.00 96.12 192 VAL A O 1
ATOM 1516 N N . ASN A 1 193 ? 16.640 -7.283 1.640 1.00 94.75 193 ASN A N 1
ATOM 1517 C CA . ASN A 1 193 ? 17.809 -7.650 0.852 1.00 94.75 193 ASN A CA 1
ATOM 1518 C C . ASN A 1 193 ? 17.643 -7.320 -0.647 1.00 94.75 193 ASN A C 1
ATOM 1520 O O . ASN A 1 193 ? 16.558 -6.987 -1.129 1.00 94.75 193 ASN A O 1
ATOM 1524 N N . ASN A 1 194 ? 18.711 -7.492 -1.427 1.00 89.50 194 ASN A N 1
ATOM 1525 C CA . ASN A 1 194 ? 18.702 -7.301 -2.884 1.00 89.50 194 ASN A CA 1
ATOM 1526 C C . ASN A 1 194 ? 17.766 -8.270 -3.642 1.00 89.50 194 ASN A C 1
ATOM 1528 O O . ASN A 1 194 ? 17.434 -8.025 -4.800 1.00 89.50 194 ASN A O 1
ATOM 1532 N N . ARG A 1 195 ? 17.300 -9.348 -2.994 1.00 91.69 195 ARG A N 1
ATOM 1533 C CA . ARG A 1 195 ? 16.266 -10.264 -3.513 1.00 91.69 195 ARG A CA 1
ATOM 1534 C C . ARG A 1 195 ? 14.844 -9.833 -3.132 1.00 91.69 195 ARG A C 1
ATOM 1536 O O . ARG A 1 195 ? 13.906 -10.591 -3.351 1.00 91.69 195 ARG A O 1
ATOM 1543 N N . GLN A 1 196 ? 14.679 -8.625 -2.586 1.00 90.75 196 GLN A N 1
ATOM 1544 C CA . GLN A 1 196 ? 13.400 -8.054 -2.152 1.00 90.75 196 GLN A CA 1
ATOM 1545 C C . GLN A 1 196 ? 12.711 -8.856 -1.034 1.00 90.75 196 GLN A C 1
ATOM 1547 O O . GLN A 1 196 ? 11.485 -8.854 -0.923 1.00 90.75 196 GLN A O 1
ATOM 1552 N N . GLN A 1 197 ? 13.492 -9.545 -0.202 1.00 93.19 197 GLN A N 1
ATOM 1553 C CA . GLN A 1 197 ? 13.000 -10.294 0.951 1.00 93.19 197 GLN A CA 1
ATOM 1554 C C . GLN A 1 197 ? 13.332 -9.546 2.237 1.00 93.19 197 GLN A C 1
ATOM 1556 O O . GLN A 1 197 ? 14.431 -9.004 2.371 1.00 93.19 197 GLN A O 1
ATOM 1561 N N . VAL A 1 198 ? 12.395 -9.541 3.186 1.00 95.25 198 VAL A N 1
ATOM 1562 C CA . VAL A 1 198 ? 12.647 -9.008 4.526 1.00 95.25 198 VAL A CA 1
ATOM 1563 C C . VAL A 1 198 ? 13.661 -9.900 5.232 1.00 95.25 198 VAL A C 1
ATOM 1565 O O . VAL A 1 198 ? 13.445 -11.103 5.358 1.00 95.25 198 VAL A O 1
ATOM 1568 N N . THR A 1 199 ? 14.753 -9.306 5.702 1.00 96.00 199 THR A N 1
ATOM 1569 C CA . THR A 1 199 ? 15.745 -9.973 6.559 1.00 96.00 199 THR A CA 1
ATOM 1570 C C . THR A 1 199 ? 15.544 -9.630 8.028 1.00 96.00 199 THR A C 1
ATOM 1572 O O . THR A 1 199 ? 15.859 -10.438 8.897 1.00 96.00 199 THR A O 1
ATOM 1575 N N . LEU A 1 200 ? 14.985 -8.452 8.311 1.00 95.38 200 LEU A N 1
ATOM 1576 C CA . LEU A 1 200 ? 14.648 -8.000 9.654 1.00 95.38 200 LEU A CA 1
ATOM 1577 C C . LEU A 1 200 ? 13.408 -7.112 9.595 1.00 95.38 200 LEU A C 1
ATOM 1579 O O . LEU A 1 200 ? 13.352 -6.186 8.790 1.00 95.38 200 LEU A O 1
ATOM 1583 N N . PHE A 1 201 ? 12.450 -7.338 10.487 1.00 96.62 201 PHE A N 1
ATOM 1584 C CA . PHE A 1 201 ? 11.387 -6.375 10.751 1.00 96.62 201 PHE A CA 1
ATOM 1585 C C . PHE A 1 201 ? 11.043 -6.380 12.233 1.00 96.62 201 PHE A C 1
ATOM 1587 O O . PHE A 1 201 ? 10.672 -7.420 12.778 1.00 96.62 201 PHE A O 1
ATOM 1594 N N . GLN A 1 202 ? 11.164 -5.221 12.877 1.00 95.94 202 GLN A N 1
ATOM 1595 C CA . GLN A 1 202 ? 10.891 -5.063 14.303 1.00 95.94 202 GLN A CA 1
ATOM 1596 C C . GLN A 1 202 ? 10.205 -3.726 14.581 1.00 95.94 202 GLN A C 1
ATOM 1598 O O . GLN A 1 202 ? 10.731 -2.671 14.221 1.00 95.94 202 GLN A O 1
ATOM 1603 N N . PHE A 1 203 ? 9.055 -3.784 15.257 1.00 94.19 203 PHE A N 1
ATOM 1604 C CA . PHE A 1 203 ? 8.503 -2.640 15.983 1.00 94.19 203 PHE A CA 1
ATOM 1605 C C . PHE A 1 203 ? 9.343 -2.394 17.240 1.00 94.19 203 PHE A C 1
ATOM 1607 O O . PHE A 1 203 ? 9.842 -3.351 17.838 1.00 94.19 203 PHE A O 1
ATOM 1614 N N . LYS A 1 204 ? 9.530 -1.128 17.596 1.00 89.38 204 LYS A N 1
ATOM 1615 C CA . LYS A 1 204 ? 10.197 -0.721 18.833 1.00 89.38 204 LYS A CA 1
ATOM 1616 C C . LYS A 1 204 ? 9.219 -0.568 19.987 1.00 89.38 204 LYS A C 1
ATOM 1618 O O . LYS A 1 204 ? 8.010 -0.446 19.706 1.00 89.38 204 LYS A O 1
#

Foldseek 3Di:
DDDDDDDDDPVPPPPPPPDPPPPWDKDKDWDDPQAKDFDADPPQPQKDKDFPFWPFPDDDDEPPQWYADPRGIIGGRGTITIITIGDPPPDDDDPDDPPPPPPDDDDDDDDDPPPPPPPPPPPDDPFDFDPLQQVLLLVVQLVVQVVDQQWDHKHFDFWPGKDADPFGIKTWGWIWTDGNPDIDIWIWIWDAGPVSHTPDIDTD

Sequence (204 aa):
MKTKSILAFSALSLVLTSPPVVAARTVTCESIGNERNVCRVDHLRDQKVRVRRTLSHSPCIEGRSWGVDRRGIWVDRGCRAEFEIGNDDNKSNNAAAAVAVGVGLAALAVALSSDNKDDNRHQSSRDDAPDFVYRVCNREALQQVQTKRHGRYASLSRVEKVHRTDDGWRLKAYYELRFDRQTYTEPAVCEVNNRQQVTLFQFK

pLDDT: mean 75.4, std 19.96, range [37.97, 97.38]

Radius of gyration: 27.72 Å; chains: 1; bounding box: 46×42×106 Å